Protein AF-R4YNL3-F1 (afdb_monomer_lite)

pLDDT: mean 79.98, std 15.08, range [37.25, 98.25]

Foldseek 3Di:
DPPDPVVVVVVVVVVVVVVVVVVVVVVVVVVVPDPPVVVVVVVVVVCVVVVVVPDPPPPDPPDDPQQPWDFPFWLAKDFDDLVQDPWLQRSQVDWDDRPQNQWIWHWAADPPDPWKIKIKTAGPDPDQVSQQVSCVVQAQHKFWKFKDQVNHTQKIWIWHQHNRSRMIIGMITGDDDDGNDRRGTMITITTTDGD

Radius of gyration: 36.62 Å; chains: 1; bounding box: 68×42×113 Å

Structure (mmCIF, N/CA/C/O backbone):
data_AF-R4YNL3-F1
#
_entry.id   AF-R4YNL3-F1
#
loop_
_atom_site.group_PDB
_atom_site.id
_atom_site.type_symbol
_atom_site.label_atom_id
_atom_site.label_alt_id
_atom_site.label_comp_id
_atom_site.label_asym_id
_atom_site.label_entity_id
_atom_site.label_seq_id
_atom_site.pdbx_PDB_ins_code
_atom_site.Cartn_x
_atom_site.Cartn_y
_atom_site.Cartn_z
_atom_site.occupancy
_atom_site.B_iso_or_equiv
_atom_site.auth_seq_id
_atom_site.auth_comp_id
_atom_site.auth_asym_id
_atom_site.auth_atom_id
_atom_site.pdbx_PDB_model_num
ATOM 1 N N . MET A 1 1 ? -53.364 26.255 90.459 1.00 37.25 1 MET A N 1
ATOM 2 C CA . MET A 1 1 ? -52.408 25.125 90.494 1.00 37.25 1 MET A CA 1
ATOM 3 C C . MET A 1 1 ? -52.414 24.454 89.132 1.00 37.25 1 MET A C 1
ATOM 5 O O . MET A 1 1 ? -53.366 23.760 88.801 1.00 37.25 1 MET A O 1
ATOM 9 N N . THR A 1 2 ? -51.412 24.728 88.305 1.00 48.47 2 THR A N 1
ATOM 10 C CA . THR A 1 2 ? -51.202 24.052 87.020 1.00 48.47 2 THR A CA 1
ATOM 11 C C . THR A 1 2 ? -50.708 22.637 87.304 1.00 48.47 2 THR A C 1
ATOM 13 O O . THR A 1 2 ? -49.604 22.455 87.811 1.00 48.47 2 THR A O 1
ATOM 16 N N . LYS A 1 3 ? -51.546 21.625 87.042 1.00 54.00 3 LYS A N 1
ATOM 17 C CA . LYS A 1 3 ? -51.116 20.221 87.073 1.00 54.00 3 LYS A CA 1
ATOM 18 C C . LYS A 1 3 ? -50.081 20.049 85.965 1.00 54.00 3 LYS A C 1
ATOM 20 O O . LYS A 1 3 ? -50.446 20.000 84.794 1.00 54.00 3 LYS A O 1
ATOM 25 N N . LYS A 1 4 ? -48.798 20.034 86.332 1.00 60.53 4 LYS A N 1
ATOM 26 C CA . LYS A 1 4 ? -47.735 19.607 85.424 1.00 60.53 4 LYS A CA 1
ATOM 27 C C . LYS A 1 4 ? -48.086 18.208 84.927 1.00 60.53 4 LYS A C 1
ATOM 29 O O . LYS A 1 4 ? -48.431 17.337 85.722 1.00 60.53 4 LYS A O 1
ATOM 34 N N . ASP A 1 5 ? -48.064 18.033 83.615 1.00 66.19 5 ASP A N 1
ATOM 35 C CA . ASP A 1 5 ? -48.315 16.752 82.967 1.00 66.19 5 ASP A CA 1
ATOM 36 C C . ASP A 1 5 ? -47.049 15.902 83.116 1.00 66.19 5 ASP A C 1
ATOM 38 O O . ASP A 1 5 ? -46.165 15.914 82.260 1.00 66.19 5 ASP A O 1
ATOM 42 N N . ILE A 1 6 ? -46.928 15.248 84.276 1.00 68.38 6 ILE A N 1
ATOM 43 C CA . ILE A 1 6 ? -45.751 14.475 84.715 1.00 68.38 6 ILE A CA 1
ATOM 44 C C . ILE A 1 6 ? -45.340 13.451 83.645 1.00 68.38 6 ILE A C 1
ATOM 46 O O . ILE A 1 6 ? -44.159 13.190 83.447 1.00 68.38 6 ILE A O 1
ATOM 50 N N . THR A 1 7 ? -46.305 12.937 82.883 1.00 71.12 7 THR A N 1
ATOM 51 C CA . THR A 1 7 ? -46.092 12.025 81.754 1.00 71.12 7 THR A CA 1
ATOM 52 C C . THR A 1 7 ? -45.206 12.630 80.665 1.00 71.12 7 THR A C 1
ATOM 54 O O . THR A 1 7 ? -44.337 11.949 80.127 1.00 71.12 7 THR A O 1
ATOM 57 N N . LYS A 1 8 ? -45.390 13.917 80.343 1.00 72.06 8 LYS A N 1
ATOM 58 C CA . LYS A 1 8 ? -44.573 14.618 79.341 1.00 72.06 8 LYS A CA 1
ATOM 59 C C . LYS A 1 8 ? -43.162 14.896 79.847 1.00 72.06 8 LYS A C 1
ATOM 61 O O . LYS A 1 8 ? -42.221 14.799 79.070 1.00 72.06 8 LYS A O 1
ATOM 66 N N . GLU A 1 9 ? -43.020 15.205 81.135 1.00 72.06 9 GLU A N 1
ATOM 67 C CA . GLU A 1 9 ? -41.714 15.384 81.786 1.00 72.06 9 GLU A CA 1
ATOM 68 C C . GLU A 1 9 ? -40.930 14.054 81.795 1.00 72.06 9 GLU A C 1
ATOM 70 O O . GLU A 1 9 ? -39.762 14.036 81.422 1.00 72.06 9 GLU A O 1
ATOM 75 N N . ILE A 1 10 ? -41.583 12.922 82.092 1.00 72.69 10 ILE A N 1
ATOM 76 C CA . ILE A 1 10 ? -40.962 11.583 82.045 1.00 72.69 10 ILE A CA 1
ATOM 77 C C . ILE A 1 10 ? -40.526 11.209 80.621 1.00 72.69 10 ILE A C 1
ATOM 79 O O . ILE A 1 10 ? -39.420 10.710 80.426 1.00 72.69 10 ILE A O 1
ATOM 83 N N . LEU A 1 11 ? -41.372 11.463 79.618 1.00 77.19 11 LEU A N 1
ATOM 84 C CA . LEU A 1 11 ? -41.033 11.194 78.216 1.00 77.19 11 LEU A CA 1
ATOM 85 C C . LEU A 1 11 ? -39.845 12.036 77.737 1.00 77.19 11 LEU A C 1
ATOM 87 O O . LEU A 1 11 ? -38.999 11.527 77.005 1.00 77.19 11 LEU A O 1
ATOM 91 N N . ALA A 1 12 ? -39.764 13.299 78.163 1.00 76.94 12 ALA A N 1
ATOM 92 C CA . ALA A 1 12 ? -38.646 14.176 77.832 1.00 76.94 12 ALA A CA 1
ATOM 93 C C . ALA A 1 12 ? -37.329 13.676 78.446 1.00 76.94 12 ALA A C 1
ATOM 95 O O . ALA A 1 12 ? -36.334 13.577 77.733 1.00 76.94 12 ALA A O 1
ATOM 96 N N . ILE A 1 13 ? -37.348 13.277 79.724 1.00 81.19 13 ILE A N 1
ATOM 97 C CA . ILE A 1 13 ? -36.177 12.716 80.418 1.00 81.19 13 ILE A CA 1
ATOM 98 C C . ILE A 1 13 ? -35.702 11.432 79.727 1.00 81.19 13 ILE A C 1
ATOM 100 O O . ILE A 1 13 ? -34.514 11.271 79.465 1.00 81.19 13 ILE A O 1
ATOM 104 N N . HIS A 1 14 ? -36.623 10.537 79.359 1.00 83.50 14 HIS A N 1
ATOM 105 C CA . HIS A 1 14 ? -36.261 9.285 78.695 1.00 83.50 14 HIS A CA 1
ATOM 106 C C . HIS A 1 14 ? -35.669 9.502 77.293 1.00 83.50 14 HIS A C 1
ATOM 108 O O . HIS A 1 14 ? -34.728 8.810 76.895 1.00 83.50 14 HIS A O 1
ATOM 114 N N . ALA A 1 15 ? -36.199 10.470 76.541 1.00 78.75 15 ALA A N 1
ATOM 115 C CA . ALA A 1 15 ? -35.660 10.836 75.236 1.00 78.75 15 ALA A CA 1
ATOM 116 C C . ALA A 1 15 ? -34.242 11.418 75.353 1.00 78.75 15 ALA A C 1
ATOM 118 O O . ALA A 1 15 ? -33.368 11.062 74.563 1.00 78.75 15 ALA A O 1
ATOM 119 N N . GLU A 1 16 ? -34.000 12.259 76.359 1.00 83.31 16 GLU A N 1
ATOM 120 C CA . GLU A 1 16 ? -32.687 12.846 76.630 1.00 83.31 16 GLU A CA 1
ATOM 121 C C . GLU A 1 16 ? -31.667 11.781 77.056 1.00 83.31 16 GLU A C 1
ATOM 123 O O . GLU A 1 16 ? -30.587 11.706 76.474 1.00 83.31 16 GLU A O 1
ATOM 128 N N . GLU A 1 17 ? -32.035 10.871 77.962 1.00 85.31 17 GLU A N 1
ATOM 129 C CA . GLU A 1 17 ? -31.189 9.734 78.354 1.00 85.31 17 GLU A CA 1
ATOM 130 C C . GLU A 1 17 ? -30.848 8.822 77.170 1.00 85.31 17 GLU A C 1
ATOM 132 O O . GLU A 1 17 ? -29.719 8.340 77.048 1.00 85.31 17 GLU A O 1
ATOM 137 N N . THR A 1 18 ? -31.815 8.586 76.281 1.00 82.50 18 THR A N 1
ATOM 138 C CA . THR A 1 18 ? -31.612 7.766 75.081 1.00 82.50 18 THR A CA 1
ATOM 139 C C . THR A 1 18 ? -30.650 8.451 74.116 1.00 82.50 18 THR A C 1
ATOM 141 O O . THR A 1 18 ? -29.726 7.816 73.611 1.00 82.50 18 THR A O 1
ATOM 144 N N . LEU A 1 19 ? -30.811 9.759 73.903 1.00 82.00 19 LEU A N 1
ATOM 145 C CA . LEU A 1 19 ? -29.915 10.542 73.058 1.00 82.00 19 LEU A CA 1
ATOM 146 C C . LEU A 1 19 ? -28.494 10.594 73.636 1.00 82.00 19 LEU A C 1
ATOM 148 O O . LEU A 1 19 ? -27.526 10.445 72.891 1.00 82.00 19 LEU A O 1
ATOM 152 N N . SER A 1 20 ? -28.354 10.746 74.955 1.00 83.75 20 SER A N 1
ATOM 153 C CA . SER A 1 20 ? -27.056 10.708 75.634 1.00 83.75 20 SER A CA 1
ATOM 154 C C . SER A 1 20 ? -26.365 9.353 75.497 1.00 83.75 20 SER A C 1
ATOM 156 O O . SER A 1 20 ? -25.156 9.327 75.276 1.00 83.75 20 SER A O 1
ATOM 158 N N . LYS A 1 21 ? -27.106 8.239 75.571 1.00 86.81 21 LYS A N 1
ATOM 159 C CA . LYS A 1 21 ? -26.552 6.897 75.327 1.00 86.81 21 LYS A CA 1
ATOM 160 C C . LYS A 1 21 ? -26.060 6.739 73.893 1.00 86.81 21 LYS A C 1
ATOM 162 O O . LYS A 1 21 ? -24.917 6.357 73.695 1.00 86.81 21 LYS A O 1
ATOM 167 N N . ILE A 1 22 ? -26.869 7.138 72.910 1.00 83.12 22 ILE A N 1
ATOM 168 C CA . ILE A 1 22 ? -26.478 7.086 71.493 1.00 83.12 22 ILE A CA 1
ATOM 169 C C . ILE A 1 22 ? -25.210 7.918 71.248 1.00 83.12 22 ILE A C 1
ATOM 171 O O . ILE A 1 22 ? -24.288 7.465 70.578 1.00 83.12 22 ILE A O 1
ATOM 175 N N . MET A 1 23 ? -25.133 9.12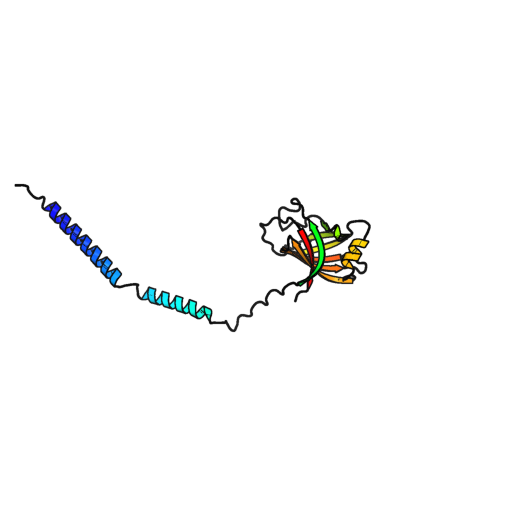4 71.815 1.00 76.94 23 MET A N 1
ATOM 176 C CA . MET A 1 23 ? -23.954 9.989 71.698 1.00 76.94 23 MET A CA 1
ATOM 177 C C . MET A 1 23 ? -22.710 9.383 72.362 1.00 76.94 23 MET A C 1
ATOM 179 O O . MET A 1 23 ? -21.609 9.534 71.836 1.00 76.94 23 MET A O 1
ATOM 183 N N . ALA A 1 24 ? -22.870 8.710 73.504 1.00 81.88 24 ALA A N 1
ATOM 184 C CA . ALA A 1 24 ? -21.779 8.020 74.186 1.00 81.88 24 ALA A CA 1
ATOM 185 C C . ALA A 1 24 ? -21.272 6.815 73.380 1.00 81.88 24 ALA A C 1
ATOM 187 O O . ALA A 1 24 ? -20.060 6.665 73.236 1.00 81.88 24 ALA A O 1
ATOM 188 N N . ASP A 1 25 ? -22.174 6.027 72.793 1.00 77.75 25 ASP A N 1
ATOM 189 C CA . ASP A 1 25 ? -21.825 4.873 71.958 1.00 77.75 25 ASP A CA 1
ATOM 190 C C . ASP A 1 25 ? -21.087 5.319 70.687 1.00 77.75 25 ASP A C 1
ATOM 192 O O . ASP A 1 25 ? -20.015 4.807 70.376 1.00 77.75 25 ASP A O 1
ATOM 196 N N . VAL A 1 26 ? -21.591 6.352 70.001 1.00 77.44 26 VAL A N 1
ATOM 197 C CA . VAL A 1 26 ? -20.929 6.932 68.817 1.00 77.44 26 VAL A CA 1
ATOM 198 C C . VAL A 1 26 ? -19.542 7.470 69.163 1.00 77.44 26 VAL A C 1
ATOM 200 O O . VAL A 1 26 ? -18.598 7.290 68.396 1.00 77.44 26 VAL A O 1
ATOM 203 N N . ARG A 1 27 ? -19.395 8.122 70.320 1.00 72.69 27 ARG A N 1
ATOM 204 C CA . ARG A 1 27 ? -18.101 8.639 70.771 1.00 72.69 27 ARG A CA 1
ATOM 205 C C . ARG A 1 27 ? -17.135 7.510 71.117 1.00 72.69 27 ARG A C 1
ATOM 207 O O . ARG A 1 27 ? -15.975 7.605 70.748 1.00 72.69 27 ARG A O 1
ATOM 214 N N . SER A 1 28 ? -17.617 6.435 71.738 1.00 74.75 28 SER A N 1
ATOM 215 C CA . SER A 1 28 ? -16.817 5.242 72.028 1.00 74.75 28 SER A CA 1
ATOM 216 C C . SER A 1 28 ? -16.340 4.540 70.753 1.00 74.75 28 SER A C 1
ATOM 218 O O . SER A 1 28 ? -15.186 4.135 70.682 1.00 74.75 28 SER A O 1
ATOM 220 N N . GLU A 1 29 ? -17.195 4.407 69.740 1.00 69.12 29 GLU A N 1
ATOM 221 C CA . GLU A 1 29 ? -16.826 3.830 68.438 1.00 69.12 29 GLU A CA 1
ATOM 222 C C . GLU A 1 29 ? -15.827 4.719 67.682 1.00 69.12 29 GLU A C 1
ATOM 224 O O . GLU A 1 29 ? -14.908 4.223 67.037 1.00 69.12 29 GLU A O 1
ATOM 229 N N . MET A 1 30 ? -15.960 6.043 67.800 1.00 68.44 30 MET A N 1
ATOM 230 C CA . MET A 1 30 ? -15.032 6.996 67.186 1.00 68.44 30 MET A CA 1
ATOM 231 C C . MET A 1 30 ? -13.674 7.049 67.911 1.00 68.44 30 MET A C 1
ATOM 233 O O . MET A 1 30 ? -12.638 7.135 67.250 1.00 68.44 30 MET A O 1
ATOM 237 N N . ASP A 1 31 ? -13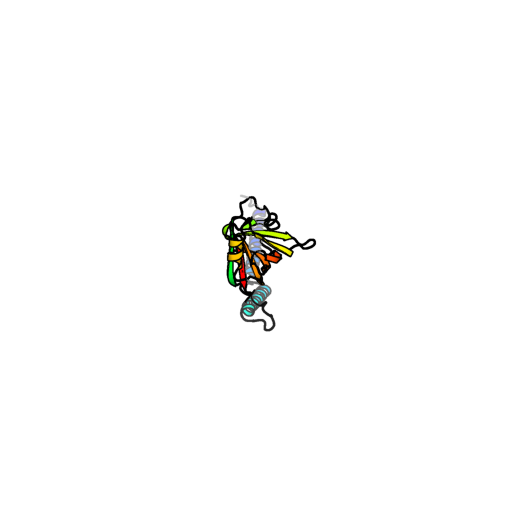.665 6.966 69.246 1.00 68.31 31 ASP A N 1
ATOM 238 C CA . ASP A 1 31 ? -12.451 6.949 70.078 1.00 68.31 31 ASP A CA 1
ATOM 239 C C . ASP A 1 31 ? -11.676 5.623 69.935 1.00 68.31 31 ASP A C 1
ATOM 241 O O . ASP A 1 31 ? -10.450 5.615 70.050 1.00 68.31 31 ASP A O 1
ATOM 245 N N . ASN A 1 32 ? -12.360 4.522 69.598 1.00 63.50 32 ASN A N 1
ATOM 246 C CA . ASN A 1 32 ? -11.737 3.236 69.256 1.00 63.50 32 ASN A CA 1
ATOM 247 C C . ASN A 1 32 ? -11.027 3.235 67.886 1.00 63.50 32 ASN A C 1
ATOM 249 O O . ASN A 1 32 ? -10.390 2.243 67.528 1.00 63.50 32 ASN A O 1
ATOM 253 N N . GLY A 1 33 ? -11.062 4.356 67.156 1.00 63.59 33 GLY A N 1
ATOM 254 C CA . GLY A 1 33 ? -10.270 4.577 65.952 1.00 63.59 33 GLY A CA 1
ATOM 255 C C . GLY A 1 33 ? -10.590 3.625 64.796 1.00 63.59 33 GLY A C 1
ATOM 256 O O . GLY A 1 33 ? -11.510 2.812 64.830 1.00 63.59 33 GLY A O 1
ATOM 257 N N . MET A 1 34 ? -9.827 3.759 63.709 1.00 64.94 34 MET A N 1
ATOM 258 C CA . MET A 1 34 ? -9.960 2.889 62.540 1.00 64.94 34 MET A CA 1
ATOM 259 C C . MET A 1 34 ? -9.669 1.432 62.947 1.00 64.94 34 MET A C 1
ATOM 261 O O . MET A 1 34 ? -8.599 1.187 63.509 1.00 64.94 34 MET A O 1
ATOM 265 N N . PRO A 1 35 ? -10.565 0.470 62.651 1.00 72.62 35 PRO A N 1
ATOM 266 C CA . PRO A 1 35 ? -10.377 -0.932 63.010 1.00 72.62 35 PRO A CA 1
ATOM 267 C C . PRO A 1 35 ? -8.995 -1.447 62.593 1.00 72.62 35 PRO A C 1
ATOM 269 O O . PRO A 1 35 ? -8.591 -1.255 61.445 1.00 72.62 35 PRO A O 1
ATOM 272 N N . GLU A 1 36 ? -8.288 -2.139 63.491 1.00 65.06 36 GLU A N 1
ATOM 273 C CA . GLU A 1 36 ? -6.928 -2.655 63.241 1.00 65.06 36 GLU A CA 1
ATOM 274 C C . GLU A 1 36 ? -6.841 -3.553 61.989 1.00 65.06 36 GLU A C 1
ATOM 276 O O . GLU A 1 36 ? -5.815 -3.616 61.308 1.00 65.06 36 GLU A O 1
ATOM 281 N N . GLY A 1 37 ? -7.944 -4.215 61.625 1.00 68.44 37 GLY A N 1
ATOM 282 C CA . GLY A 1 37 ? -8.054 -4.970 60.373 1.00 68.44 37 GLY A CA 1
ATOM 283 C C . GLY A 1 37 ? -7.947 -4.088 59.123 1.00 68.44 37 GLY A C 1
ATOM 284 O O . GLY A 1 37 ? -7.261 -4.444 58.172 1.00 68.44 37 GLY A O 1
ATOM 285 N N . LEU A 1 38 ? -8.554 -2.898 59.140 1.00 69.25 38 LEU A N 1
ATOM 286 C CA . LEU A 1 38 ? -8.494 -1.959 58.018 1.00 69.25 38 LEU A CA 1
ATOM 287 C C . LEU A 1 38 ? -7.153 -1.222 57.960 1.00 69.25 38 LEU A C 1
ATOM 289 O O . LEU A 1 38 ? -6.659 -0.950 56.867 1.00 69.25 38 LEU A O 1
ATOM 293 N N . SER A 1 39 ? -6.543 -0.902 59.107 1.00 70.75 39 SER A N 1
ATOM 294 C CA . SER A 1 39 ? -5.212 -0.281 59.123 1.00 70.75 39 SER A CA 1
ATOM 295 C C . SER A 1 39 ? -4.140 -1.254 58.624 1.00 70.75 39 SER A C 1
ATOM 297 O O . SER A 1 39 ? -3.295 -0.875 57.814 1.00 70.75 39 SER A O 1
ATOM 299 N N . SER A 1 40 ? -4.226 -2.529 59.014 1.00 76.12 40 SER A N 1
ATOM 300 C CA . SER A 1 40 ? -3.323 -3.576 58.529 1.00 76.12 40 SER A CA 1
ATOM 301 C C . SER A 1 40 ? -3.521 -3.910 57.046 1.00 76.12 40 SER A C 1
ATOM 303 O O . SER A 1 40 ? -2.527 -4.074 56.333 1.00 76.12 40 SER A O 1
ATOM 305 N N . GLU A 1 41 ? -4.757 -3.946 56.536 1.00 75.38 41 GLU A N 1
ATOM 306 C CA . GLU A 1 41 ? -5.018 -4.087 55.095 1.00 75.38 41 GLU A CA 1
ATOM 307 C C . GLU A 1 41 ? -4.474 -2.902 54.293 1.00 75.38 41 GLU A C 1
ATOM 309 O O . GLU A 1 41 ? -3.828 -3.102 53.260 1.00 75.38 41 GLU A O 1
ATOM 314 N N . LEU A 1 42 ? -4.675 -1.673 54.778 1.00 77.56 42 LEU A N 1
ATOM 315 C CA . LEU A 1 42 ? -4.158 -0.467 54.136 1.00 77.56 42 LEU A CA 1
ATOM 316 C C . LEU A 1 42 ? -2.624 -0.476 54.088 1.00 77.56 42 LEU A C 1
ATOM 318 O O . LEU A 1 42 ? -2.040 -0.212 53.036 1.00 77.56 42 LEU A O 1
ATOM 322 N N . ASP A 1 43 ? -1.965 -0.846 55.187 1.00 77.69 43 ASP A N 1
ATOM 323 C CA . ASP A 1 43 ? -0.508 -0.986 55.24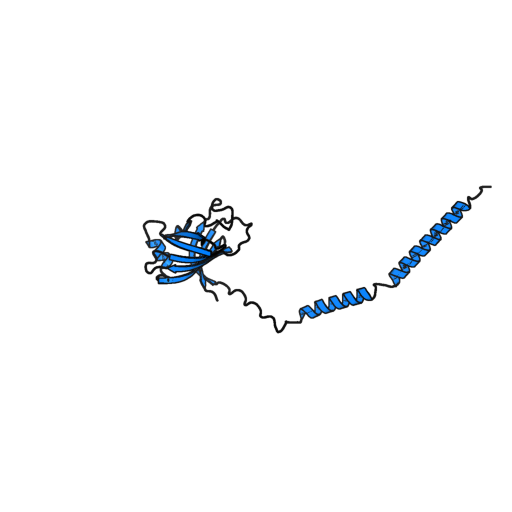5 1.00 77.69 43 ASP A CA 1
ATOM 324 C C . ASP A 1 43 ? 0.005 -2.103 54.331 1.00 77.69 43 ASP A C 1
ATOM 326 O O . ASP A 1 43 ? 1.055 -1.962 53.696 1.00 77.69 43 ASP A O 1
ATOM 330 N N . MET A 1 44 ? -0.729 -3.211 54.212 1.00 79.00 44 MET A N 1
ATOM 331 C CA . MET A 1 44 ? -0.388 -4.299 53.298 1.00 79.00 44 MET A CA 1
ATOM 332 C C . MET A 1 44 ? -0.504 -3.858 51.832 1.00 79.00 44 MET A C 1
ATOM 334 O O . MET A 1 44 ? 0.378 -4.164 51.022 1.00 79.00 44 MET A O 1
ATOM 338 N N . LEU A 1 45 ? -1.550 -3.105 51.485 1.00 78.44 45 LEU A N 1
ATOM 339 C CA . LEU A 1 45 ? -1.740 -2.530 50.152 1.00 78.44 45 LEU A CA 1
ATOM 340 C C . LEU A 1 45 ? -0.670 -1.479 49.834 1.00 78.44 45 LEU A C 1
ATOM 342 O O . LEU A 1 45 ? -0.098 -1.507 48.745 1.00 78.44 45 LEU A O 1
ATOM 346 N N . LEU A 1 46 ? -0.322 -0.617 50.792 1.00 78.75 46 LEU A N 1
ATOM 347 C CA . LEU A 1 46 ? 0.760 0.362 50.661 1.00 78.75 46 LEU A CA 1
ATOM 348 C C . LEU A 1 46 ? 2.125 -0.312 50.487 1.00 78.75 46 LEU A C 1
ATOM 350 O O . LEU A 1 46 ? 2.914 0.119 49.644 1.00 78.75 46 LEU A O 1
ATOM 354 N N . LYS A 1 47 ? 2.407 -1.392 51.227 1.00 77.75 47 LYS A N 1
ATOM 355 C CA . LYS A 1 47 ? 3.627 -2.196 51.051 1.00 77.75 47 LYS A CA 1
ATOM 356 C C . LYS A 1 47 ? 3.670 -2.878 49.686 1.00 77.75 47 LYS A C 1
ATOM 358 O O . LYS A 1 47 ? 4.724 -2.870 49.058 1.00 77.75 47 LYS A O 1
ATOM 363 N N . ARG A 1 48 ? 2.548 -3.414 49.188 1.00 71.31 48 ARG A N 1
ATOM 364 C CA . ARG A 1 48 ? 2.465 -3.977 47.827 1.00 71.31 48 ARG A CA 1
ATOM 365 C C . ARG A 1 48 ? 2.674 -2.918 46.750 1.00 71.31 48 ARG A C 1
ATOM 367 O O . ARG A 1 48 ? 3.435 -3.163 45.825 1.00 71.31 48 ARG A O 1
ATOM 374 N N . ALA A 1 49 ? 2.053 -1.749 46.880 1.00 70.38 49 ALA A N 1
ATOM 375 C CA . ALA A 1 49 ? 2.199 -0.661 45.917 1.00 70.38 49 ALA A CA 1
ATOM 376 C C . ALA A 1 49 ? 3.637 -0.117 45.873 1.00 70.38 49 ALA A C 1
ATOM 378 O O . ALA A 1 49 ? 4.171 0.122 44.794 1.00 70.38 49 ALA A O 1
ATOM 379 N N . LYS A 1 50 ? 4.294 0.018 47.035 1.00 67.62 50 LYS A N 1
ATOM 380 C CA . LYS A 1 50 ? 5.701 0.442 47.122 1.00 67.62 50 LYS A CA 1
ATOM 381 C C . LYS A 1 50 ? 6.671 -0.648 46.651 1.00 67.62 50 LYS A C 1
ATOM 383 O O . LYS A 1 50 ? 7.622 -0.337 45.947 1.00 67.62 50 LYS A O 1
ATOM 388 N N . GLY A 1 51 ? 6.405 -1.920 46.960 1.00 57.38 51 GLY A N 1
ATOM 389 C CA . GLY A 1 51 ? 7.203 -3.059 46.485 1.00 57.38 51 GLY A CA 1
ATOM 390 C C . GLY A 1 51 ? 7.058 -3.341 44.983 1.00 57.38 51 GLY A C 1
ATOM 391 O O . GLY A 1 51 ? 7.997 -3.825 44.358 1.00 57.38 51 GLY A O 1
ATOM 392 N N . ALA A 1 52 ? 5.921 -2.981 44.379 1.00 53.50 52 ALA A N 1
ATOM 393 C CA . ALA A 1 52 ? 5.697 -3.080 42.936 1.00 53.50 52 ALA A CA 1
ATOM 394 C C . ALA A 1 52 ? 6.505 -2.054 42.117 1.00 53.50 52 ALA A C 1
ATOM 396 O O . ALA A 1 52 ? 6.629 -2.217 40.907 1.00 53.50 52 ALA A O 1
ATOM 397 N N . SER A 1 53 ? 7.078 -1.025 42.756 1.00 50.78 53 SER A N 1
ATOM 398 C CA . SER A 1 53 ? 7.925 -0.031 42.084 1.00 50.78 53 SER A CA 1
ATOM 399 C C . SER A 1 53 ? 9.394 -0.460 41.944 1.00 50.78 53 SER A C 1
ATOM 401 O O . SER A 1 53 ? 10.127 0.195 41.207 1.00 50.78 53 SER A O 1
ATOM 403 N N . GLU A 1 54 ? 9.842 -1.525 42.621 1.00 53.69 54 GLU A N 1
ATOM 404 C CA . GLU A 1 54 ? 11.267 -1.921 42.656 1.00 53.69 54 GLU A CA 1
ATOM 405 C C . GLU A 1 54 ? 11.541 -3.384 42.275 1.00 53.69 54 GLU A C 1
ATOM 407 O O . GLU A 1 54 ? 12.693 -3.813 42.250 1.00 53.69 54 GLU A O 1
ATOM 412 N N . GLN A 1 55 ? 10.521 -4.164 41.916 1.00 50.75 55 GLN A N 1
ATOM 413 C CA . GLN A 1 55 ? 10.736 -5.505 41.375 1.00 50.75 55 GLN A CA 1
ATOM 414 C C . GLN A 1 55 ? 10.684 -5.469 39.852 1.00 50.75 55 GLN A C 1
ATOM 416 O O . GLN A 1 55 ? 9.621 -5.601 39.253 1.00 50.75 55 GLN A O 1
ATOM 421 N N . THR A 1 56 ? 11.846 -5.340 39.214 1.00 53.22 56 THR A N 1
ATOM 422 C CA . THR A 1 56 ? 12.029 -5.844 37.851 1.00 53.22 56 THR A CA 1
ATOM 423 C C . THR A 1 56 ? 11.826 -7.360 37.885 1.00 53.22 56 THR A C 1
ATOM 425 O O . THR A 1 56 ? 12.612 -8.070 38.517 1.00 53.22 56 THR A O 1
ATOM 428 N N . PRO A 1 57 ? 10.782 -7.912 37.244 1.00 51.12 57 PRO A N 1
ATOM 429 C CA . PRO A 1 57 ? 10.593 -9.353 37.231 1.00 51.12 57 PRO A CA 1
ATOM 430 C C . PRO A 1 57 ? 11.675 -9.950 36.329 1.00 51.12 57 PRO A C 1
ATOM 432 O O . PRO A 1 57 ? 11.693 -9.700 35.125 1.00 51.12 57 PRO A O 1
ATOM 435 N N . SER A 1 58 ? 12.579 -10.745 36.900 1.00 57.03 58 SER A N 1
ATOM 436 C CA . SER A 1 58 ? 13.742 -11.326 36.208 1.00 57.03 58 SER A CA 1
ATOM 437 C C . SER A 1 58 ? 13.399 -12.320 35.087 1.00 57.03 58 SER A C 1
ATOM 439 O O . SER A 1 58 ? 14.305 -12.805 34.418 1.00 57.03 58 SER A O 1
ATOM 441 N N . ASN A 1 59 ? 12.111 -12.599 34.854 1.00 59.06 59 ASN A N 1
ATOM 442 C CA . ASN A 1 59 ? 11.624 -13.605 33.905 1.00 59.06 59 ASN A CA 1
ATOM 443 C C . ASN A 1 59 ? 10.586 -13.083 32.896 1.00 59.06 59 ASN A C 1
ATOM 445 O O . ASN A 1 59 ? 9.970 -13.884 32.193 1.00 59.06 59 ASN A O 1
ATOM 449 N N . ILE A 1 60 ? 10.365 -11.769 32.792 1.00 48.09 60 ILE A N 1
ATOM 450 C CA . ILE A 1 60 ? 9.533 -11.235 31.707 1.00 48.09 60 ILE A CA 1
ATOM 451 C C . ILE A 1 60 ? 10.432 -11.017 30.496 1.00 48.09 60 ILE A C 1
ATOM 453 O O . ILE A 1 60 ? 11.225 -10.078 30.447 1.00 48.09 60 ILE A O 1
ATOM 457 N N . VAL A 1 61 ? 10.293 -11.891 29.500 1.00 55.09 61 VAL A N 1
ATOM 458 C CA . VAL A 1 61 ? 10.757 -11.603 28.145 1.00 55.09 61 VAL A CA 1
ATOM 459 C C . VAL A 1 61 ? 9.944 -10.406 27.669 1.00 55.09 61 VAL A C 1
ATOM 461 O O . VAL A 1 61 ? 8.771 -10.541 27.322 1.00 55.09 61 VAL A O 1
ATOM 464 N N . ALA A 1 62 ? 10.537 -9.215 27.718 1.00 57.97 62 ALA A N 1
ATOM 465 C CA . ALA A 1 62 ? 9.946 -8.049 27.089 1.00 57.97 62 ALA A CA 1
ATOM 466 C C . ALA A 1 62 ? 9.705 -8.399 25.617 1.00 57.97 62 ALA A C 1
ATOM 468 O O . ALA A 1 62 ? 10.636 -8.820 24.921 1.00 57.97 62 ALA A O 1
ATOM 469 N N . PHE A 1 63 ? 8.463 -8.251 25.145 1.00 58.16 63 PHE A N 1
ATOM 470 C CA . PHE A 1 63 ? 8.215 -8.228 23.710 1.00 58.16 63 PHE A CA 1
ATOM 471 C C . PHE A 1 63 ? 9.185 -7.209 23.128 1.00 58.16 63 PHE A C 1
ATOM 473 O O . PHE A 1 63 ? 9.228 -6.067 23.598 1.00 58.16 63 PHE A O 1
ATOM 480 N N . LYS A 1 64 ? 10.015 -7.642 22.168 1.00 56.84 64 LYS A N 1
ATOM 481 C CA . LYS A 1 64 ? 10.895 -6.714 21.462 1.00 56.84 64 LYS A CA 1
ATOM 482 C C . LYS A 1 64 ? 10.019 -5.532 21.033 1.00 56.84 64 LYS A C 1
ATOM 484 O O . LYS A 1 64 ? 8.942 -5.786 20.482 1.00 56.84 64 LYS A O 1
ATOM 489 N N . PRO A 1 65 ? 10.420 -4.281 21.324 1.00 55.22 65 PRO A N 1
ATOM 490 C CA . PRO A 1 65 ? 9.707 -3.122 20.814 1.00 55.22 65 PRO A CA 1
ATOM 491 C C . PRO A 1 65 ? 9.464 -3.359 19.327 1.00 55.22 65 PRO A C 1
ATOM 493 O O . PRO A 1 65 ? 10.391 -3.796 18.640 1.00 55.22 65 PRO A O 1
ATOM 496 N N . ARG A 1 66 ? 8.225 -3.161 18.858 1.00 53.94 66 ARG A N 1
ATOM 497 C CA . ARG A 1 66 ? 7.887 -3.305 17.437 1.00 53.94 66 ARG A CA 1
ATOM 498 C C . ARG A 1 66 ? 8.943 -2.506 16.671 1.00 53.94 66 ARG A C 1
ATOM 500 O O . ARG A 1 66 ? 9.092 -1.312 16.934 1.00 53.94 66 ARG A O 1
ATOM 507 N N . SER A 1 67 ? 9.747 -3.200 15.863 1.00 59.88 67 SER A N 1
ATOM 508 C CA . SER A 1 67 ? 10.862 -2.623 15.110 1.00 59.88 67 SER A CA 1
ATOM 509 C C . SER A 1 67 ? 10.375 -1.338 14.458 1.00 59.88 67 SER A C 1
ATOM 511 O O . SER A 1 67 ? 9.383 -1.383 13.730 1.00 59.88 67 SER A O 1
ATOM 513 N N . GLN A 1 68 ? 10.994 -0.200 14.776 1.00 63.72 68 GLN A N 1
ATOM 514 C CA . GLN A 1 68 ? 10.574 1.075 14.204 1.00 63.72 68 GLN A CA 1
ATOM 515 C C . GLN A 1 68 ? 10.726 0.981 12.687 1.00 63.72 68 GLN A C 1
ATOM 517 O O . GLN A 1 68 ? 11.841 0.884 12.177 1.00 63.72 68 GLN A O 1
ATOM 522 N N . THR A 1 69 ? 9.601 0.957 11.975 1.00 72.62 69 THR A N 1
ATOM 523 C CA . THR A 1 69 ? 9.586 0.937 10.518 1.00 72.62 69 THR A CA 1
ATOM 524 C C . THR A 1 69 ? 10.154 2.263 10.037 1.00 72.62 69 THR A C 1
ATOM 526 O O . THR A 1 69 ? 9.599 3.327 10.317 1.00 72.62 69 THR A O 1
ATOM 529 N N . LYS A 1 70 ? 11.295 2.214 9.351 1.00 84.25 70 LYS A N 1
ATOM 530 C CA . LYS A 1 70 ? 11.920 3.410 8.792 1.00 84.25 70 LYS A CA 1
ATOM 531 C C . LYS A 1 70 ? 11.489 3.548 7.340 1.00 84.25 70 LYS A C 1
ATOM 533 O O . LYS A 1 70 ? 11.794 2.671 6.534 1.00 84.25 70 LYS A O 1
ATOM 538 N N . ILE A 1 71 ? 10.818 4.653 7.022 1.00 85.62 71 ILE A N 1
ATOM 539 C CA . ILE A 1 71 ? 10.537 5.041 5.637 1.00 85.62 71 ILE A CA 1
ATOM 540 C C . ILE A 1 71 ? 11.867 5.415 4.983 1.00 85.62 71 ILE A C 1
ATOM 542 O O . ILE A 1 71 ? 12.601 6.264 5.500 1.00 85.62 71 ILE A O 1
ATOM 546 N N . VAL A 1 72 ? 12.198 4.743 3.885 1.00 90.06 72 VAL A N 1
ATOM 547 C CA . VAL A 1 72 ? 13.433 4.980 3.123 1.00 90.06 72 VAL A CA 1
ATOM 548 C C . VAL A 1 72 ? 13.177 5.660 1.789 1.00 90.06 72 VAL A C 1
ATOM 550 O O . VAL A 1 72 ? 14.076 6.323 1.281 1.00 90.06 72 VAL A O 1
ATOM 553 N N . ASP A 1 73 ? 11.966 5.527 1.256 1.00 91.19 73 ASP A N 1
ATOM 554 C CA . ASP A 1 73 ? 11.552 6.114 -0.013 1.00 91.19 73 ASP A CA 1
ATOM 555 C C . ASP A 1 73 ? 10.021 6.187 -0.090 1.00 91.19 73 ASP A C 1
ATOM 557 O O . ASP A 1 73 ? 9.332 5.533 0.695 1.00 91.19 73 ASP A O 1
ATOM 561 N N . SER A 1 74 ? 9.484 6.958 -1.033 1.00 92.19 74 SER A N 1
ATOM 562 C CA . SER A 1 74 ? 8.043 7.086 -1.261 1.00 92.19 74 SER A CA 1
ATOM 563 C C . SER A 1 74 ? 7.724 6.945 -2.742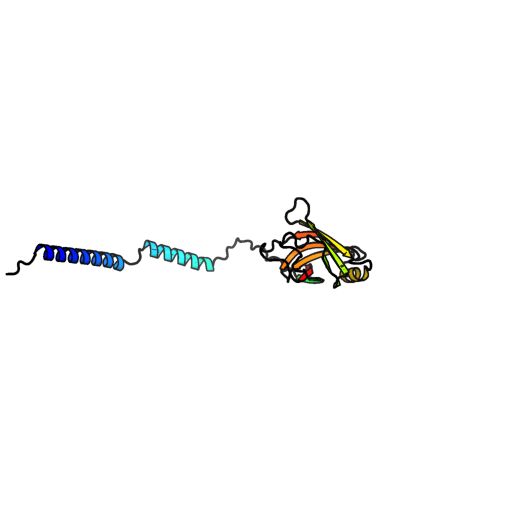 1.00 92.19 74 SER A C 1
ATOM 565 O O . SER A 1 74 ? 8.258 7.676 -3.576 1.00 92.19 74 SER A O 1
ATOM 567 N N . PHE A 1 75 ? 6.818 6.026 -3.074 1.00 92.31 75 PHE A N 1
ATOM 568 C CA . PHE A 1 75 ? 6.335 5.871 -4.446 1.00 92.31 75 PHE A CA 1
ATOM 569 C C . PHE A 1 75 ? 5.394 7.005 -4.841 1.00 92.31 75 PHE A C 1
ATOM 571 O O . PHE A 1 75 ? 5.304 7.348 -6.016 1.00 92.31 75 PHE A O 1
ATOM 578 N N . GLY A 1 76 ? 4.706 7.613 -3.876 1.00 90.94 76 GLY A N 1
ATOM 579 C CA . GLY A 1 76 ? 3.872 8.780 -4.112 1.00 90.94 76 GLY A CA 1
ATOM 580 C C . GLY A 1 76 ? 2.661 8.843 -3.198 1.00 90.94 76 GLY A C 1
ATOM 581 O O . GLY A 1 76 ? 2.453 8.001 -2.323 1.00 90.94 76 GLY A O 1
ATOM 582 N N . SER A 1 77 ? 1.840 9.866 -3.433 1.00 91.56 77 SER A N 1
ATOM 583 C CA . SER A 1 77 ? 0.580 10.064 -2.724 1.00 91.56 77 SER A CA 1
ATOM 584 C C . SER A 1 77 ? -0.557 10.464 -3.656 1.00 91.56 77 SER A C 1
ATOM 586 O O . SER A 1 77 ? -0.335 10.977 -4.757 1.00 91.56 77 SER A O 1
ATOM 588 N N . THR A 1 78 ? -1.783 10.218 -3.207 1.00 89.75 78 THR A N 1
ATOM 589 C CA . THR A 1 78 ? -3.019 10.630 -3.874 1.00 89.75 78 THR A CA 1
ATOM 590 C C . THR A 1 78 ? -4.068 11.036 -2.842 1.00 89.75 78 THR A C 1
ATOM 592 O O . THR A 1 78 ? -3.991 10.650 -1.675 1.00 89.75 78 THR A O 1
ATOM 595 N N . GLU A 1 79 ? -5.039 11.852 -3.243 1.00 86.19 79 GLU A N 1
ATOM 596 C CA . GLU A 1 79 ? -6.096 12.320 -2.347 1.00 86.19 79 GLU A CA 1
ATOM 597 C C . GLU A 1 79 ? -7.342 11.435 -2.473 1.00 86.19 79 GLU A C 1
ATOM 599 O O . GLU A 1 79 ? -7.937 11.301 -3.543 1.00 86.19 79 GLU A O 1
ATOM 604 N N . LEU A 1 80 ? -7.761 10.848 -1.354 1.00 76.94 80 LEU A N 1
ATOM 605 C CA . LEU A 1 80 ? -9.026 10.144 -1.223 1.00 76.94 80 LEU A CA 1
ATOM 606 C C . LEU A 1 80 ? -10.152 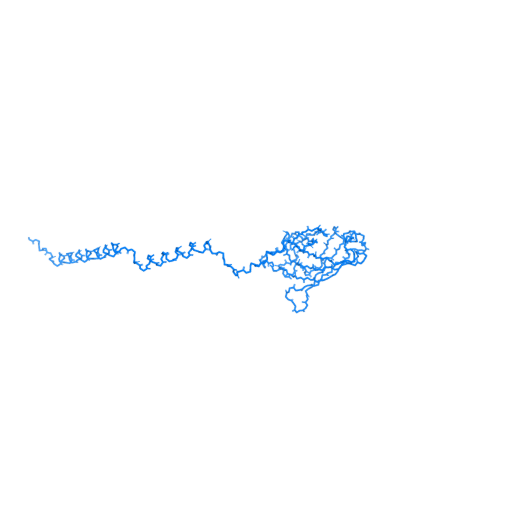11.148 -0.994 1.00 76.94 80 LEU A C 1
ATOM 608 O O . LEU A 1 80 ? -10.280 11.753 0.078 1.00 76.94 80 LEU A O 1
ATOM 612 N N . LEU A 1 81 ? -11.000 11.286 -2.013 1.00 68.81 81 LEU A N 1
ATOM 613 C CA . LEU A 1 81 ? -12.244 12.038 -1.921 1.00 68.81 81 LEU A CA 1
ATOM 614 C C . LEU A 1 81 ? -13.192 11.370 -0.917 1.00 68.81 81 LEU A C 1
ATOM 616 O O . LEU A 1 81 ? -13.225 10.149 -0.782 1.00 68.81 81 LEU A O 1
ATOM 620 N N . ALA A 1 82 ? -14.038 12.169 -0.263 1.00 55.94 82 ALA A N 1
ATOM 621 C CA . ALA A 1 82 ? -14.958 11.720 0.791 1.00 55.94 82 ALA A CA 1
ATOM 622 C C . ALA A 1 82 ? -15.969 10.619 0.376 1.00 55.94 82 ALA A C 1
ATOM 624 O O . ALA A 1 82 ? -16.693 10.111 1.228 1.00 55.94 82 ALA A O 1
ATOM 625 N N . ALA A 1 83 ? -16.031 10.255 -0.909 1.00 49.78 83 ALA A N 1
ATOM 626 C CA . ALA A 1 83 ? -16.867 9.184 -1.448 1.00 49.78 83 ALA A CA 1
ATOM 627 C C . ALA A 1 83 ? -16.166 7.807 -1.521 1.00 49.78 83 ALA A C 1
ATOM 629 O O . ALA A 1 83 ? -16.827 6.824 -1.842 1.00 49.78 83 ALA A O 1
ATOM 630 N N . ALA A 1 84 ? -14.866 7.710 -1.210 1.00 51.59 84 ALA A N 1
ATOM 631 C CA . ALA A 1 84 ? -14.046 6.506 -1.405 1.00 51.59 84 ALA A CA 1
ATOM 632 C C . ALA A 1 84 ? -14.194 5.413 -0.319 1.00 51.59 84 ALA A C 1
ATOM 634 O O . ALA A 1 84 ? -13.342 4.543 -0.196 1.00 51.59 84 ALA A O 1
ATOM 635 N N . GLY A 1 85 ? -15.281 5.416 0.457 1.00 51.78 85 GLY A N 1
ATOM 636 C CA . GLY A 1 85 ? -15.603 4.340 1.399 1.00 51.78 85 GLY A CA 1
ATOM 637 C C . GLY A 1 85 ? -16.072 4.859 2.755 1.00 51.78 85 GLY A C 1
ATOM 638 O O . GLY A 1 85 ? -15.418 5.676 3.398 1.00 51.78 85 GLY A O 1
ATOM 639 N N . GLN A 1 86 ? -17.225 4.370 3.214 1.00 51.59 86 GLN A N 1
ATOM 640 C CA . GLN A 1 86 ? -17.747 4.673 4.553 1.00 51.59 86 GLN A CA 1
ATOM 641 C C . GLN A 1 86 ? -17.079 3.823 5.653 1.00 51.59 86 GLN A C 1
ATOM 643 O O . GLN A 1 86 ? -17.326 4.055 6.835 1.00 51.59 86 GLN A O 1
ATOM 648 N N . SER A 1 87 ? -16.236 2.851 5.282 1.00 55.94 87 SER A N 1
ATOM 649 C CA . SER A 1 87 ? -15.616 1.879 6.184 1.00 55.94 87 SER A CA 1
ATOM 650 C C . SER A 1 87 ? -14.125 1.685 5.859 1.00 55.94 87 SER A C 1
ATOM 652 O O . SER A 1 87 ? -13.717 1.711 4.699 1.00 55.94 87 SER A O 1
ATOM 654 N N . LEU A 1 88 ? -13.310 1.443 6.891 1.00 56.66 88 LEU A N 1
ATOM 655 C CA . LEU A 1 88 ? -11.898 1.044 6.766 1.00 56.66 88 LEU A CA 1
ATOM 656 C C . LEU A 1 88 ? -11.704 -0.309 6.060 1.00 56.66 88 LEU A C 1
ATOM 658 O O . LEU A 1 88 ? -10.592 -0.628 5.655 1.00 56.66 88 LEU A O 1
ATOM 662 N N . GLY A 1 89 ? -12.761 -1.112 5.924 1.00 60.59 89 GLY A N 1
ATOM 663 C CA . GLY A 1 89 ? -12.702 -2.408 5.249 1.00 60.59 89 GLY A CA 1
ATOM 664 C C . GLY A 1 89 ? -12.738 -2.319 3.723 1.00 60.59 89 GLY A C 1
ATOM 665 O O . GLY A 1 89 ? -12.352 -3.295 3.081 1.00 60.59 89 GLY A O 1
ATOM 666 N N . ASP A 1 90 ? -13.162 -1.167 3.178 1.00 72.69 90 ASP A N 1
ATOM 667 C CA . ASP A 1 90 ? -13.537 -1.003 1.766 1.00 72.69 90 ASP A CA 1
ATOM 668 C C . ASP A 1 90 ? -12.924 0.245 1.100 1.00 72.69 90 ASP A C 1
ATOM 670 O O . ASP A 1 90 ? -13.321 0.602 -0.011 1.00 72.69 90 ASP A O 1
ATOM 674 N N . TRP A 1 91 ? -11.964 0.928 1.740 1.00 78.75 91 TRP A N 1
ATOM 675 C CA . TRP A 1 91 ? -11.317 2.122 1.154 1.00 78.75 91 TRP A CA 1
ATOM 676 C C . TRP A 1 91 ? -10.617 1.827 -0.179 1.00 78.75 91 TRP A C 1
ATOM 678 O O . TRP A 1 91 ? -10.434 2.709 -1.011 1.00 78.75 91 TRP A O 1
ATOM 688 N N . PHE A 1 92 ? -10.256 0.562 -0.379 1.00 83.81 92 PHE A N 1
ATOM 689 C CA . PHE A 1 92 ? -9.629 0.034 -1.580 1.00 83.81 92 PHE A CA 1
ATOM 690 C C . PHE A 1 92 ? -10.603 -0.736 -2.486 1.00 83.81 92 PHE A C 1
ATOM 692 O O . PHE A 1 92 ? -10.182 -1.466 -3.374 1.00 83.81 92 PHE A O 1
ATOM 699 N N . SER A 1 93 ? -11.916 -0.584 -2.281 1.00 79.88 93 SER A N 1
ATOM 700 C CA . SER A 1 93 ? -12.953 -1.236 -3.100 1.00 79.88 93 SER A CA 1
ATOM 701 C C . SER A 1 93 ? -12.900 -0.863 -4.585 1.00 79.88 93 SER A C 1
ATOM 703 O O . SER A 1 93 ? -13.501 -1.548 -5.414 1.00 79.88 93 SER A O 1
ATOM 705 N N . GLN A 1 94 ? -12.199 0.219 -4.925 1.00 84.38 94 GLN A N 1
ATOM 706 C CA . GLN A 1 94 ? -11.958 0.650 -6.292 1.00 84.38 94 GLN A CA 1
ATOM 707 C C . GLN A 1 94 ? -10.466 0.905 -6.520 1.00 84.38 94 GLN A C 1
ATOM 709 O O . GLN A 1 94 ? -9.788 1.391 -5.609 1.00 84.38 94 GLN A O 1
ATOM 714 N N . PRO A 1 95 ? -9.964 0.656 -7.742 1.00 89.38 95 PRO A N 1
ATOM 715 C CA . PRO A 1 95 ? -8.612 1.040 -8.105 1.00 89.38 95 PRO A CA 1
ATOM 716 C C . PRO A 1 95 ? -8.390 2.550 -7.947 1.00 89.38 95 PRO A C 1
ATOM 718 O O . PRO A 1 95 ? -9.231 3.362 -8.339 1.00 89.38 95 PRO A O 1
ATOM 721 N N . MET A 1 96 ? -7.239 2.933 -7.401 1.00 89.25 96 MET A N 1
ATOM 722 C CA . MET A 1 96 ? -6.887 4.321 -7.099 1.00 89.25 96 MET A CA 1
ATOM 723 C C . MET A 1 96 ? -5.747 4.801 -7.984 1.00 89.25 96 MET A C 1
ATOM 725 O O . MET A 1 96 ? -4.705 4.159 -8.077 1.00 89.25 96 MET A O 1
ATOM 729 N N . SER A 1 97 ? -5.915 5.969 -8.599 1.00 90.44 97 SER A N 1
ATOM 730 C CA . SER A 1 97 ? -4.871 6.571 -9.427 1.00 90.44 97 SER A CA 1
ATOM 731 C C . SER A 1 97 ? -3.885 7.377 -8.581 1.00 90.44 97 SER A C 1
ATOM 733 O O . SER A 1 97 ? -4.269 8.315 -7.877 1.00 90.44 97 SER A O 1
ATOM 735 N N . PHE A 1 98 ? -2.601 7.052 -8.703 1.00 92.06 98 PHE A N 1
ATOM 736 C CA . PHE A 1 98 ? -1.479 7.843 -8.212 1.00 92.06 98 PHE A CA 1
ATOM 737 C C . PHE A 1 98 ? -0.897 8.627 -9.390 1.00 92.06 98 PHE A C 1
ATOM 739 O O . PHE A 1 98 ? 0.120 8.262 -9.980 1.00 92.06 98 PHE A O 1
ATOM 746 N N . GLY A 1 99 ? -1.576 9.719 -9.758 1.00 87.25 99 GLY A N 1
ATOM 747 C CA . GLY A 1 99 ? -1.258 10.514 -10.950 1.00 87.25 99 GLY A CA 1
ATOM 748 C C . GLY A 1 99 ? 0.205 10.964 -11.022 1.00 87.25 99 GLY A C 1
ATOM 749 O O . GLY A 1 99 ? 0.837 10.811 -12.063 1.00 87.25 99 GLY A O 1
ATOM 750 N N . GLY A 1 100 ? 0.762 11.447 -9.906 1.00 87.38 100 GLY A N 1
ATOM 751 C CA . GLY A 1 100 ? 2.163 11.881 -9.831 1.00 87.38 100 GLY A CA 1
ATOM 752 C C . GLY A 1 100 ? 3.187 10.745 -9.926 1.00 87.38 100 GLY A C 1
ATOM 753 O O . GLY A 1 100 ? 4.325 10.995 -10.309 1.00 87.38 100 GLY A O 1
ATOM 754 N N . ALA A 1 101 ? 2.778 9.514 -9.612 1.00 90.62 101 ALA A N 1
ATOM 755 C CA . ALA A 1 101 ? 3.637 8.334 -9.605 1.00 90.62 101 ALA A CA 1
ATOM 756 C C . ALA A 1 101 ? 3.506 7.476 -10.877 1.00 90.62 101 ALA A C 1
ATOM 758 O O . ALA A 1 101 ? 4.326 6.592 -11.117 1.00 90.62 101 ALA A O 1
ATOM 759 N N . GLY A 1 102 ? 2.494 7.747 -11.708 1.00 92.81 102 GLY A N 1
ATOM 760 C CA . GLY A 1 102 ? 2.300 7.090 -13.001 1.00 92.81 102 GLY A CA 1
ATOM 761 C C . GLY A 1 102 ? 1.546 5.762 -12.953 1.00 92.81 102 GLY A C 1
ATOM 762 O O . GLY A 1 102 ? 1.462 5.098 -13.981 1.00 92.81 102 GLY A O 1
ATOM 763 N N . PHE A 1 103 ? 0.978 5.365 -11.809 1.00 94.56 103 PHE A N 1
ATOM 764 C CA . PHE A 1 103 ? 0.325 4.061 -11.658 1.00 94.56 103 PHE A CA 1
ATOM 765 C C . PHE A 1 103 ? -1.075 4.128 -11.036 1.00 94.56 103 PHE A C 1
ATOM 767 O O . PHE A 1 103 ? -1.482 5.125 -10.439 1.00 94.56 103 PHE A O 1
ATOM 774 N N . ILE A 1 104 ? -1.815 3.037 -11.197 1.00 94.31 104 ILE A N 1
ATOM 775 C CA . ILE A 1 104 ? -3.067 2.695 -10.537 1.00 94.31 104 ILE A CA 1
ATOM 776 C C . ILE A 1 104 ? -2.759 1.591 -9.529 1.00 94.31 104 ILE A C 1
ATOM 778 O O . ILE A 1 104 ? -2.182 0.567 -9.894 1.00 94.31 104 ILE A O 1
ATOM 782 N N . LEU A 1 105 ? -3.168 1.812 -8.285 1.00 94.56 105 LEU A N 1
ATOM 783 C CA . LEU A 1 105 ? -3.178 0.832 -7.210 1.00 94.56 105 LEU A CA 1
ATOM 784 C C . LEU A 1 105 ? -4.507 0.068 -7.246 1.00 94.56 105 LEU A C 1
ATOM 786 O O . LEU A 1 105 ? -5.561 0.672 -7.055 1.00 94.56 105 LEU A O 1
ATOM 790 N N . ASP A 1 106 ? -4.457 -1.244 -7.445 1.00 94.56 106 ASP A N 1
ATOM 791 C CA . ASP A 1 106 ? -5.587 -2.163 -7.282 1.00 94.56 106 ASP A CA 1
ATOM 792 C C . ASP A 1 106 ? -5.283 -3.111 -6.115 1.00 94.56 106 ASP A C 1
ATOM 794 O O . ASP A 1 106 ? -4.234 -3.754 -6.095 1.00 94.56 106 ASP A O 1
ATOM 798 N N . VAL A 1 107 ? -6.175 -3.169 -5.127 1.00 93.81 107 VAL A N 1
ATOM 799 C CA . VAL A 1 107 ? -6.037 -4.032 -3.947 1.00 93.81 107 VAL A CA 1
ATOM 800 C C . VAL A 1 107 ? -7.262 -4.925 -3.874 1.00 93.81 107 VAL A C 1
ATOM 802 O O . VAL A 1 107 ? -8.398 -4.457 -3.946 1.00 93.81 107 VAL A O 1
ATOM 805 N N . ARG A 1 108 ? -7.049 -6.225 -3.699 1.00 92.44 108 ARG A N 1
ATOM 806 C CA . ARG A 1 108 ? -8.113 -7.228 -3.709 1.00 92.44 108 ARG A CA 1
ATOM 807 C C . ARG A 1 108 ? -8.010 -8.104 -2.486 1.00 92.44 108 ARG A C 1
ATOM 809 O O . ARG A 1 108 ? -6.956 -8.641 -2.191 1.00 92.44 108 ARG A O 1
ATOM 816 N N . ARG A 1 109 ? -9.119 -8.277 -1.779 1.00 91.06 109 ARG A N 1
ATOM 817 C CA . ARG A 1 109 ? -9.175 -9.167 -0.618 1.00 91.06 109 ARG A CA 1
ATOM 818 C C . ARG A 1 109 ? -9.056 -10.626 -1.058 1.00 91.06 109 ARG A C 1
ATOM 820 O O . ARG A 1 109 ? -9.764 -11.045 -1.976 1.00 91.06 109 ARG A O 1
ATOM 827 N N . VAL A 1 110 ? -8.211 -11.396 -0.377 1.00 91.81 110 VAL A N 1
ATOM 828 C CA . VAL A 1 110 ? -8.074 -12.838 -0.615 1.00 91.81 110 VAL A CA 1
ATOM 829 C C . VAL A 1 110 ? -9.345 -13.547 -0.140 1.00 91.81 110 VAL A C 1
ATOM 831 O O . VAL A 1 110 ? -9.827 -13.327 0.975 1.00 91.81 110 VAL A O 1
ATOM 834 N N . ILE A 1 111 ? -9.923 -14.397 -0.993 1.00 88.06 111 ILE A N 1
ATOM 835 C CA . ILE A 1 111 ? -11.161 -15.121 -0.676 1.00 88.06 111 ILE A CA 1
ATOM 836 C C . ILE A 1 111 ? -10.915 -16.056 0.511 1.00 88.06 111 ILE A C 1
ATOM 838 O O . ILE A 1 111 ? -10.039 -16.914 0.466 1.00 88.06 111 ILE A O 1
ATOM 842 N N . GLY A 1 112 ? -11.735 -15.917 1.554 1.00 87.81 112 GLY A N 1
ATOM 843 C CA . GLY A 1 112 ? -11.616 -16.709 2.779 1.00 87.81 112 GLY A CA 1
ATOM 844 C C . GLY A 1 112 ? -10.698 -16.101 3.843 1.00 87.81 112 GLY A C 1
ATOM 845 O O . GLY A 1 112 ? -10.547 -16.714 4.896 1.00 87.81 112 GLY A O 1
ATOM 846 N N . SER A 1 113 ? -10.141 -14.905 3.609 1.00 87.69 113 SER A N 1
ATOM 847 C CA . SER A 1 113 ? -9.331 -14.169 4.583 1.00 87.69 113 SER A CA 1
ATOM 848 C C . SER A 1 113 ? -9.979 -12.846 5.011 1.00 87.69 113 SER A C 1
ATOM 850 O O . SER A 1 113 ? -10.576 -12.119 4.211 1.00 87.69 113 SER A O 1
ATOM 852 N N . GLU A 1 114 ? -9.855 -12.516 6.299 1.00 84.56 114 GLU A N 1
ATOM 853 C CA . GLU A 1 114 ? -10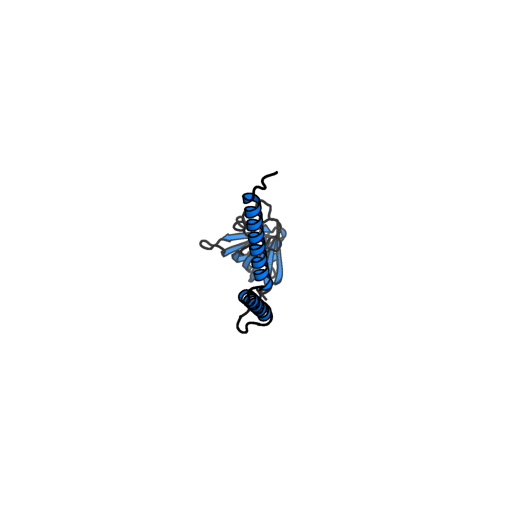.386 -11.275 6.880 1.00 84.56 114 GLU A CA 1
ATOM 854 C C . GLU A 1 114 ? -9.442 -10.078 6.734 1.00 84.56 114 GLU A C 1
ATOM 856 O O . GLU A 1 114 ? -9.873 -8.934 6.896 1.00 84.56 114 GLU A O 1
ATOM 861 N N . ASN A 1 115 ? -8.166 -10.297 6.430 1.00 89.25 115 ASN A N 1
ATOM 862 C CA . ASN A 1 115 ? -7.169 -9.229 6.397 1.00 89.25 115 ASN A CA 1
ATOM 863 C C . ASN A 1 115 ? -6.125 -9.374 5.289 1.00 89.25 115 ASN A C 1
ATOM 865 O O . ASN A 1 115 ? -5.431 -8.398 5.027 1.00 89.25 115 ASN A O 1
ATOM 869 N N . GLU A 1 116 ? -6.012 -10.519 4.622 1.00 93.44 116 GLU A N 1
ATOM 870 C CA . GLU A 1 116 ? -5.061 -10.681 3.520 1.00 93.44 116 GLU A CA 1
ATOM 871 C C . GLU A 1 116 ? -5.590 -10.066 2.224 1.00 93.44 116 GLU A C 1
ATOM 873 O O . GLU A 1 116 ? -6.784 -10.140 1.898 1.00 93.44 116 GLU A O 1
ATOM 878 N N . VAL A 1 117 ? -4.675 -9.457 1.477 1.00 93.81 117 VAL A N 1
ATOM 879 C CA . VAL A 1 117 ? -4.956 -8.791 0.209 1.00 93.81 117 VAL A CA 1
ATOM 880 C C . VAL A 1 117 ? -3.853 -9.058 -0.812 1.00 93.81 117 VAL A C 1
ATOM 882 O O . VAL A 1 117 ? -2.680 -9.140 -0.454 1.00 93.81 117 VAL A O 1
ATOM 885 N N . ASP A 1 118 ? -4.234 -9.116 -2.081 1.00 96.31 118 ASP A N 1
ATOM 886 C CA . ASP A 1 118 ? -3.341 -9.032 -3.232 1.00 96.31 118 ASP A CA 1
ATOM 887 C C . ASP A 1 118 ? -3.314 -7.599 -3.758 1.00 96.31 118 ASP A C 1
ATOM 889 O O . ASP A 1 118 ? -4.317 -6.882 -3.702 1.00 96.31 118 ASP A O 1
ATOM 893 N N . ILE A 1 119 ? -2.160 -7.169 -4.252 1.00 96.88 119 ILE A N 1
ATOM 894 C CA . ILE A 1 119 ? -1.899 -5.789 -4.650 1.00 96.88 119 ILE A CA 1
ATOM 895 C C . ILE A 1 119 ? -1.258 -5.775 -6.023 1.00 96.88 119 ILE A C 1
ATOM 897 O O . ILE A 1 119 ? -0.310 -6.515 -6.277 1.00 96.88 119 ILE A O 1
ATOM 901 N N . TYR A 1 120 ? -1.738 -4.870 -6.868 1.00 97.38 120 TYR A N 1
ATOM 902 C CA . TYR A 1 120 ? -1.232 -4.652 -8.211 1.00 97.38 120 TYR A CA 1
ATOM 903 C C . TYR A 1 120 ? -1.013 -3.161 -8.450 1.00 97.38 120 TYR A C 1
ATOM 905 O O . TYR A 1 120 ? -1.907 -2.344 -8.220 1.00 97.38 120 TYR A O 1
ATOM 913 N N . LEU A 1 121 ? 0.168 -2.811 -8.953 1.00 96.31 121 LEU A N 1
ATOM 914 C CA . LEU A 1 121 ? 0.450 -1.509 -9.541 1.00 96.31 121 LEU A CA 1
ATOM 915 C C . LEU A 1 121 ? 0.525 -1.681 -11.056 1.00 96.31 121 LEU A C 1
ATOM 917 O O . LEU A 1 121 ? 1.315 -2.476 -11.567 1.00 96.31 121 LEU A O 1
ATOM 921 N N . SER A 1 122 ? -0.297 -0.921 -11.770 1.00 95.38 122 SER A N 1
ATOM 922 C CA . SER A 1 122 ? -0.344 -0.908 -13.236 1.00 95.38 122 SER A CA 1
ATOM 923 C C . SER A 1 122 ? -0.251 0.525 -13.754 1.00 95.38 122 SER A C 1
ATOM 925 O O . SER A 1 122 ? -0.657 1.438 -13.043 1.00 95.38 122 SER A O 1
ATOM 927 N N . PRO A 1 123 ? 0.276 0.780 -14.959 1.00 94.50 123 PRO A N 1
ATOM 928 C CA . PRO A 1 123 ? 0.423 2.142 -15.464 1.00 94.50 123 PRO A CA 1
ATOM 929 C C . PRO A 1 123 ? -0.944 2.826 -15.616 1.00 94.50 123 PRO A C 1
ATOM 931 O O . PRO A 1 123 ? -1.914 2.215 -16.065 1.00 94.50 123 PRO A O 1
ATOM 934 N N . ASN A 1 124 ? -1.036 4.104 -15.238 1.00 89.00 124 ASN A N 1
ATOM 935 C CA . ASN A 1 124 ? -2.306 4.846 -15.234 1.00 89.00 124 ASN A CA 1
ATOM 936 C C . ASN A 1 124 ? -2.756 5.347 -16.616 1.00 89.00 124 ASN A C 1
ATOM 938 O O . ASN A 1 124 ? -3.873 5.842 -16.774 1.00 89.00 124 ASN A O 1
ATOM 942 N N . ASN A 1 125 ? -1.892 5.225 -17.615 1.00 80.44 125 ASN A N 1
ATOM 943 C CA . ASN A 1 125 ? -2.143 5.569 -19.001 1.00 80.44 125 ASN A CA 1
ATOM 944 C C . ASN A 1 125 ? -1.294 4.651 -19.904 1.00 80.44 125 ASN A C 1
ATOM 946 O O . ASN A 1 125 ? -0.610 3.736 -19.447 1.00 80.44 125 ASN A O 1
ATOM 950 N N . SER A 1 126 ? -1.341 4.884 -21.212 1.00 70.81 126 SER A N 1
ATOM 951 C CA . SER A 1 126 ? -0.513 4.159 -22.181 1.00 70.81 126 SER A CA 1
ATOM 952 C C . SER A 1 126 ? 0.985 4.506 -22.114 1.00 70.81 126 SER A C 1
ATOM 954 O O . SER A 1 126 ? 1.778 3.832 -22.767 1.00 70.81 126 SER A O 1
ATOM 956 N N . ASP A 1 127 ? 1.376 5.539 -21.360 1.00 71.88 127 ASP A N 1
ATOM 957 C CA . ASP A 1 127 ? 2.756 6.002 -21.192 1.00 71.88 127 ASP A CA 1
ATOM 958 C C . ASP A 1 127 ? 3.350 5.525 -19.854 1.00 71.88 127 ASP A C 1
ATOM 960 O O . ASP A 1 127 ? 3.154 6.104 -18.785 1.00 71.88 127 ASP A O 1
ATOM 964 N N . LYS A 1 128 ? 4.133 4.449 -19.927 1.00 84.50 128 LYS A N 1
ATOM 965 C CA . LYS A 1 128 ? 4.753 3.818 -18.757 1.00 84.50 128 LYS A CA 1
ATOM 966 C C . LYS A 1 128 ? 5.890 4.634 -18.141 1.00 84.50 128 LYS A C 1
ATOM 968 O O . LYS A 1 128 ? 6.275 4.353 -17.009 1.00 84.50 128 LYS A O 1
ATOM 973 N N . GLY A 1 129 ? 6.407 5.659 -18.825 1.00 90.94 129 GLY A N 1
ATOM 974 C CA . GLY A 1 129 ? 7.667 6.304 -18.448 1.00 90.94 129 GLY A CA 1
ATOM 975 C C . GLY A 1 129 ? 7.673 6.921 -17.045 1.00 90.94 129 GLY A C 1
ATOM 976 O O . GLY A 1 129 ? 8.709 6.941 -16.380 1.00 90.94 129 GLY A O 1
ATOM 977 N N . ILE A 1 130 ? 6.521 7.397 -16.556 1.00 92.75 130 ILE A N 1
ATOM 978 C CA . ILE A 1 130 ? 6.413 7.943 -15.193 1.00 92.75 130 ILE A CA 1
ATOM 979 C C . ILE A 1 130 ? 6.521 6.822 -14.153 1.00 92.75 130 ILE A C 1
ATOM 981 O O . ILE A 1 130 ? 7.289 6.956 -13.203 1.00 92.75 130 ILE A O 1
ATOM 985 N N . MET A 1 131 ? 5.802 5.714 -14.347 1.00 94.69 131 MET A N 1
ATOM 986 C CA . MET A 1 131 ? 5.852 4.561 -13.445 1.00 94.69 131 MET A CA 1
ATOM 987 C C . MET A 1 131 ? 7.248 3.933 -13.424 1.00 94.69 131 MET A C 1
ATOM 989 O O . MET A 1 131 ? 7.800 3.711 -12.349 1.00 94.69 131 MET A O 1
ATOM 993 N N . GLU A 1 132 ? 7.855 3.744 -14.597 1.00 95.19 132 GLU A N 1
ATOM 994 C CA . GLU A 1 132 ? 9.213 3.207 -14.733 1.00 95.19 132 GLU A CA 1
ATOM 995 C C . GLU A 1 132 ? 10.227 4.067 -13.973 1.00 95.19 132 GLU A C 1
ATOM 997 O O . GLU A 1 132 ? 11.081 3.552 -13.251 1.00 95.19 132 GLU A O 1
ATOM 1002 N N . LYS A 1 133 ? 10.103 5.396 -14.066 1.00 94.50 133 LYS A N 1
ATOM 1003 C CA . LYS A 1 133 ? 10.946 6.325 -13.310 1.00 94.50 133 LYS A CA 1
ATOM 1004 C C . LYS A 1 133 ? 10.732 6.184 -11.804 1.00 94.50 133 LYS A C 1
ATOM 1006 O O . LYS A 1 133 ? 11.722 6.102 -11.075 1.00 94.50 133 LYS A O 1
ATOM 1011 N N . THR A 1 134 ? 9.480 6.140 -11.350 1.00 94.38 134 THR A N 1
ATOM 1012 C CA . THR A 1 134 ? 9.120 5.962 -9.934 1.00 94.38 134 THR A CA 1
ATOM 1013 C C . THR A 1 134 ? 9.704 4.672 -9.357 1.00 94.38 134 THR A C 1
ATOM 1015 O O . THR A 1 134 ? 10.240 4.676 -8.254 1.00 94.38 134 THR A O 1
ATOM 1018 N N . LEU A 1 135 ? 9.647 3.573 -10.111 1.00 95.00 135 LEU A N 1
ATOM 1019 C CA . LEU A 1 135 ? 10.042 2.243 -9.641 1.00 95.00 135 LEU A CA 1
ATOM 1020 C C . LEU A 1 135 ? 11.501 1.871 -9.960 1.00 95.00 135 LEU A C 1
ATOM 1022 O O . LEU A 1 135 ? 11.977 0.818 -9.537 1.00 95.00 135 LEU A O 1
ATOM 1026 N N . SER A 1 136 ? 12.232 2.737 -10.665 1.00 95.06 136 SER A N 1
ATOM 1027 C CA . SER A 1 136 ? 13.568 2.462 -11.219 1.00 95.06 136 SER A CA 1
ATOM 1028 C C . SER A 1 136 ? 14.598 1.920 -10.222 1.00 95.06 136 SER A C 1
ATOM 1030 O O . SER A 1 136 ? 15.385 1.039 -10.565 1.00 95.06 136 SER A O 1
ATOM 1032 N N . ALA A 1 137 ? 14.585 2.380 -8.969 1.00 95.00 137 ALA A N 1
ATOM 1033 C CA . ALA A 1 137 ? 15.522 1.914 -7.940 1.00 95.00 137 ALA A CA 1
ATOM 1034 C C . ALA A 1 137 ? 15.299 0.442 -7.520 1.00 95.00 137 ALA A C 1
ATOM 1036 O O . ALA A 1 137 ? 16.197 -0.207 -6.955 1.00 95.00 137 ALA A O 1
ATOM 1037 N N . TYR A 1 138 ? 14.117 -0.097 -7.820 1.00 96.12 138 TYR A N 1
ATOM 1038 C CA . TYR A 1 138 ? 13.620 -1.369 -7.309 1.00 96.12 138 TYR A CA 1
ATOM 1039 C C . TYR A 1 138 ? 13.305 -2.396 -8.400 1.00 96.12 138 TYR A C 1
ATOM 1041 O O . TYR A 1 138 ? 12.881 -3.492 -8.057 1.00 96.12 138 TYR A O 1
ATOM 1049 N N . MET A 1 139 ? 13.558 -2.093 -9.677 1.00 96.69 139 MET A N 1
ATOM 1050 C CA . MET A 1 139 ? 13.354 -3.027 -10.794 1.00 96.69 139 MET A CA 1
ATOM 1051 C C . MET A 1 139 ? 14.001 -4.394 -10.528 1.00 96.69 139 MET A C 1
ATOM 1053 O O . MET A 1 139 ? 15.170 -4.478 -10.134 1.00 96.69 139 MET A O 1
ATOM 1057 N N . GLY A 1 140 ? 13.225 -5.461 -10.730 1.00 96.94 140 GLY A N 1
ATOM 1058 C CA . GLY A 1 140 ? 13.633 -6.844 -10.486 1.00 96.94 140 GLY A CA 1
ATOM 1059 C C . GLY A 1 140 ? 13.802 -7.214 -9.007 1.00 96.94 140 GLY A C 1
ATOM 1060 O O . GLY A 1 140 ? 14.438 -8.227 -8.707 1.00 96.94 140 GLY A O 1
ATOM 1061 N N . LYS A 1 141 ? 13.287 -6.409 -8.068 1.00 96.81 141 LYS A N 1
ATOM 1062 C CA . LYS A 1 141 ? 13.415 -6.638 -6.620 1.00 96.81 141 LYS A CA 1
ATOM 1063 C C . LYS A 1 141 ? 12.057 -6.699 -5.938 1.00 96.81 141 LYS A C 1
ATOM 1065 O O . LYS A 1 141 ? 11.085 -6.090 -6.374 1.00 96.81 141 LYS A O 1
ATOM 1070 N N . SER A 1 142 ? 12.046 -7.381 -4.799 1.00 97.06 142 SER A N 1
ATOM 1071 C CA . SER A 1 142 ? 10.952 -7.334 -3.836 1.00 97.06 142 SER A CA 1
ATOM 1072 C C . SER A 1 142 ? 11.209 -6.251 -2.789 1.00 97.06 142 SER A C 1
ATOM 1074 O O . SER A 1 142 ? 12.308 -6.172 -2.234 1.00 97.06 142 SER A O 1
ATOM 1076 N N . VAL A 1 143 ? 10.201 -5.430 -2.512 1.00 96.06 143 VAL A N 1
ATOM 1077 C CA . VAL A 1 143 ? 10.247 -4.317 -1.556 1.00 96.06 143 VAL A CA 1
ATOM 1078 C C . VAL A 1 143 ? 9.096 -4.405 -0.569 1.00 96.06 143 VAL A C 1
ATOM 1080 O O . VAL A 1 143 ? 7.974 -4.751 -0.932 1.00 96.06 143 VAL A O 1
ATOM 1083 N N . GLU A 1 144 ? 9.371 -4.084 0.692 1.00 96.56 144 GLU A N 1
ATOM 1084 C CA . GLU A 1 144 ? 8.312 -3.901 1.679 1.00 96.56 144 GLU A CA 1
ATOM 1085 C C . GLU A 1 144 ? 7.742 -2.490 1.552 1.00 96.56 144 GLU A C 1
ATOM 1087 O O . GLU A 1 144 ? 8.487 -1.506 1.535 1.00 96.56 144 GLU A O 1
ATOM 1092 N N . VAL A 1 145 ? 6.418 -2.396 1.486 1.00 96.19 145 VAL A N 1
ATOM 1093 C CA . VAL A 1 145 ? 5.698 -1.129 1.410 1.00 96.19 145 VAL A CA 1
ATOM 1094 C C . VAL A 1 145 ? 4.650 -1.027 2.505 1.00 96.19 145 VAL A C 1
ATOM 1096 O O . VAL A 1 145 ? 4.067 -2.023 2.943 1.00 96.19 145 VAL A O 1
ATOM 1099 N N . VAL A 1 146 ? 4.386 0.204 2.921 1.00 95.44 146 VAL A N 1
ATOM 1100 C CA . VAL A 1 146 ? 3.280 0.548 3.809 1.00 95.44 146 VAL A CA 1
ATOM 1101 C C . VAL A 1 146 ? 2.390 1.545 3.093 1.00 95.44 146 VAL A C 1
ATOM 1103 O O . VAL A 1 146 ? 2.868 2.563 2.594 1.00 95.44 146 VAL A O 1
ATOM 1106 N N . ILE A 1 147 ? 1.092 1.256 3.065 1.00 93.19 147 ILE A N 1
ATOM 1107 C CA . ILE A 1 147 ? 0.083 2.192 2.580 1.00 93.19 147 ILE A CA 1
ATOM 1108 C C . ILE A 1 147 ? -0.561 2.863 3.786 1.00 93.19 147 ILE A C 1
ATOM 1110 O O . ILE A 1 147 ? -1.100 2.183 4.665 1.00 93.19 147 ILE A O 1
ATOM 1114 N N . SER A 1 148 ? -0.502 4.191 3.830 1.00 91.50 148 SER A N 1
ATOM 1115 C CA . SER A 1 148 ? -0.937 4.983 4.983 1.00 91.50 148 SER A CA 1
ATOM 1116 C C . SER A 1 148 ? -1.954 6.041 4.589 1.00 91.50 148 SER A C 1
ATOM 1118 O O . SER A 1 148 ? -1.821 6.665 3.543 1.00 91.50 148 SER A O 1
ATOM 1120 N N . ASN A 1 149 ? -2.932 6.303 5.456 1.00 88.50 149 ASN A N 1
ATOM 1121 C CA . ASN A 1 149 ? -3.847 7.435 5.322 1.00 88.50 149 ASN A CA 1
ATOM 1122 C C . ASN A 1 149 ? -3.527 8.498 6.376 1.00 88.50 149 ASN A C 1
ATOM 1124 O O . ASN A 1 149 ? -3.643 8.249 7.575 1.00 88.50 149 ASN A O 1
ATOM 1128 N N . ASN A 1 150 ? -3.136 9.694 5.936 1.00 86.81 150 ASN A N 1
ATOM 1129 C CA . ASN A 1 150 ? -2.655 10.785 6.791 1.00 86.81 150 ASN A CA 1
ATOM 1130 C C . ASN A 1 150 ? -1.575 10.322 7.795 1.00 86.81 150 ASN A C 1
ATOM 1132 O O . ASN A 1 150 ? -1.569 10.744 8.951 1.00 86.81 150 ASN A O 1
ATOM 1136 N N . GLY A 1 151 ? -0.691 9.418 7.358 1.00 85.62 151 GLY A N 1
ATOM 1137 C CA . GLY A 1 151 ? 0.379 8.840 8.176 1.00 85.62 151 GLY A CA 1
ATOM 1138 C C . GLY A 1 151 ? -0.033 7.681 9.093 1.00 85.62 151 GLY A C 1
ATOM 1139 O O . GLY A 1 151 ? 0.833 7.113 9.750 1.00 85.62 151 GLY A O 1
ATOM 1140 N N . GLU A 1 152 ? -1.314 7.298 9.146 1.00 87.38 152 GLU A N 1
ATOM 1141 C CA . GLU A 1 152 ? -1.757 6.086 9.850 1.00 87.38 152 GLU A CA 1
ATOM 1142 C C . GLU A 1 152 ? -1.690 4.873 8.903 1.00 87.38 152 GLU A C 1
ATOM 1144 O O . GLU A 1 152 ? -2.376 4.887 7.875 1.00 87.38 152 GLU A O 1
ATOM 1149 N N . PRO A 1 153 ? -0.906 3.823 9.221 1.00 89.56 153 PRO A N 1
ATOM 1150 C CA . PRO A 1 153 ? -0.817 2.623 8.393 1.00 89.56 153 PRO A CA 1
ATOM 1151 C C . PRO A 1 153 ? -2.167 1.918 8.258 1.00 89.56 153 PRO A C 1
ATOM 1153 O O . PRO A 1 153 ? -2.830 1.631 9.256 1.00 89.56 153 PRO A O 1
ATOM 1156 N N . LEU A 1 154 ? -2.549 1.608 7.022 1.00 89.50 154 LEU A N 1
ATOM 1157 C CA . LEU A 1 154 ? -3.747 0.836 6.691 1.00 89.50 154 LEU A CA 1
ATOM 1158 C C . LEU A 1 154 ? -3.408 -0.568 6.192 1.00 89.50 154 LEU A C 1
ATOM 1160 O O . LEU A 1 154 ? -4.204 -1.489 6.360 1.00 89.50 154 LEU A O 1
ATOM 1164 N N . LEU A 1 155 ? -2.249 -0.727 5.555 1.00 91.75 155 LEU A N 1
ATOM 1165 C CA . LEU A 1 155 ? -1.849 -1.959 4.891 1.00 91.75 155 LEU A CA 1
ATOM 1166 C C . LEU A 1 155 ? -0.319 -2.063 4.867 1.00 91.75 155 LEU A C 1
ATOM 1168 O O . LEU A 1 155 ? 0.368 -1.086 4.570 1.00 91.75 155 LEU A O 1
ATOM 1172 N N . GLU A 1 156 ? 0.199 -3.252 5.160 1.00 95.19 156 GLU A N 1
ATOM 1173 C CA . GLU A 1 156 ? 1.614 -3.613 5.016 1.00 95.19 156 GLU A CA 1
ATOM 1174 C C . GLU A 1 156 ? 1.733 -4.711 3.952 1.00 95.19 156 GLU A C 1
ATOM 1176 O O . GLU A 1 156 ? 0.989 -5.691 4.002 1.00 95.19 156 GLU A O 1
ATOM 1181 N N . ALA A 1 157 ? 2.638 -4.569 2.985 1.00 96.31 157 ALA A N 1
ATOM 1182 C CA . ALA A 1 157 ? 2.769 -5.521 1.883 1.00 96.31 157 ALA A CA 1
ATOM 1183 C C . ALA A 1 157 ? 4.206 -5.720 1.417 1.00 96.31 157 ALA A C 1
ATOM 1185 O O . ALA A 1 157 ? 5.086 -4.899 1.670 1.00 96.31 157 ALA A O 1
ATOM 1186 N N . ASN A 1 158 ? 4.419 -6.815 0.693 1.00 97.62 158 ASN A N 1
ATOM 1187 C CA . ASN A 1 158 ? 5.628 -7.053 -0.075 1.00 97.62 158 ASN A CA 1
ATOM 1188 C C . ASN A 1 158 ? 5.273 -7.028 -1.563 1.00 97.62 158 ASN A C 1
ATOM 1190 O O . ASN A 1 158 ? 4.408 -7.791 -1.987 1.00 97.62 158 ASN A O 1
ATOM 1194 N N . LEU A 1 159 ? 5.914 -6.150 -2.331 1.00 97.81 159 LEU A N 1
ATOM 1195 C CA . LEU A 1 159 ? 5.704 -6.016 -3.769 1.00 97.81 159 LEU A CA 1
ATOM 1196 C C . LEU A 1 159 ? 6.963 -6.428 -4.518 1.00 97.81 159 LEU A C 1
ATOM 1198 O O . LEU A 1 159 ? 8.044 -5.922 -4.233 1.00 97.81 159 LEU A O 1
ATOM 1202 N N . TYR A 1 160 ? 6.822 -7.296 -5.508 1.00 98.25 160 TYR A N 1
ATOM 1203 C CA . TYR A 1 160 ? 7.828 -7.499 -6.538 1.00 98.25 160 TYR A CA 1
ATOM 1204 C C . TYR A 1 160 ? 7.630 -6.472 -7.652 1.00 98.25 160 TYR A C 1
ATOM 1206 O O . TYR A 1 160 ? 6.526 -6.323 -8.173 1.00 98.25 160 TYR A O 1
ATOM 1214 N N . ILE A 1 161 ? 8.701 -5.767 -8.010 1.00 98.00 161 ILE A N 1
ATOM 1215 C CA . ILE A 1 161 ? 8.740 -4.852 -9.150 1.00 98.00 161 ILE A CA 1
ATOM 1216 C C . ILE A 1 161 ? 9.335 -5.604 -10.339 1.00 98.00 161 ILE A C 1
ATOM 1218 O O . ILE A 1 161 ? 10.425 -6.173 -10.222 1.00 98.00 161 ILE A O 1
ATOM 1222 N N . ASP A 1 162 ? 8.655 -5.582 -11.484 1.00 96.75 162 ASP A N 1
ATOM 1223 C CA . ASP A 1 162 ? 9.159 -6.243 -12.685 1.00 96.75 162 ASP A CA 1
ATOM 1224 C C . ASP A 1 162 ? 10.478 -5.623 -13.184 1.00 96.75 162 ASP A C 1
ATOM 1226 O O . ASP A 1 162 ? 10.894 -4.526 -12.798 1.00 96.75 162 ASP A O 1
ATOM 1230 N N . GLU A 1 163 ? 11.187 -6.352 -14.044 1.00 96.62 163 GLU A N 1
ATOM 1231 C CA . GLU A 1 163 ? 12.493 -5.920 -14.561 1.00 96.62 163 GLU A CA 1
ATOM 1232 C C . GLU A 1 163 ? 12.410 -4.639 -15.405 1.00 96.62 163 GLU A C 1
ATOM 1234 O O . GLU A 1 163 ? 13.411 -3.944 -15.573 1.00 96.62 163 GLU A O 1
ATOM 1239 N N . ALA A 1 164 ? 11.222 -4.327 -15.929 1.00 94.12 164 ALA A N 1
ATOM 1240 C CA . ALA A 1 164 ? 10.970 -3.144 -16.739 1.00 94.12 164 ALA A CA 1
ATOM 1241 C C . ALA A 1 164 ? 10.502 -1.931 -15.918 1.00 94.12 164 ALA A C 1
ATOM 1243 O O . ALA A 1 164 ? 10.433 -0.841 -16.474 1.00 94.12 164 ALA A O 1
ATOM 1244 N N . GLY A 1 165 ? 10.152 -2.092 -14.637 1.00 92.62 165 GLY A N 1
ATOM 1245 C CA . GLY A 1 165 ? 9.475 -1.068 -13.831 1.00 92.62 165 GLY A CA 1
ATOM 1246 C C . GLY A 1 165 ? 8.080 -0.695 -14.348 1.00 92.62 165 GLY A C 1
ATOM 1247 O O . GLY A 1 165 ? 7.560 0.365 -14.005 1.00 92.62 165 GLY A O 1
ATOM 1248 N N . GLY A 1 166 ? 7.490 -1.534 -15.200 1.00 93.62 166 GLY A N 1
ATOM 1249 C CA . GLY A 1 166 ? 6.196 -1.325 -15.840 1.00 93.62 166 GLY A CA 1
ATOM 1250 C C . GLY A 1 166 ? 5.034 -1.999 -15.112 1.00 93.62 166 GLY A C 1
ATOM 1251 O O . GLY A 1 166 ? 3.883 -1.785 -15.501 1.00 93.62 166 GLY A O 1
ATOM 1252 N N . ALA A 1 167 ? 5.319 -2.811 -14.094 1.00 95.50 167 ALA A N 1
ATOM 1253 C CA . ALA A 1 167 ? 4.336 -3.455 -13.234 1.00 95.50 167 ALA A CA 1
ATOM 1254 C C . ALA A 1 167 ? 4.926 -3.750 -11.848 1.00 95.50 167 ALA A C 1
ATOM 1256 O O . ALA A 1 167 ? 6.134 -3.944 -11.689 1.00 95.50 167 ALA A O 1
ATOM 1257 N N . ALA A 1 168 ? 4.055 -3.828 -10.845 1.00 97.50 168 ALA A N 1
ATOM 1258 C CA . ALA A 1 168 ? 4.402 -4.411 -9.557 1.00 97.50 168 ALA A CA 1
ATOM 1259 C C . ALA A 1 168 ? 3.240 -5.226 -9.003 1.00 97.50 168 ALA A C 1
ATOM 1261 O O . ALA A 1 168 ? 2.084 -4.833 -9.155 1.00 97.50 168 ALA A O 1
ATOM 1262 N N . GLU A 1 169 ? 3.541 -6.330 -8.333 1.00 97.94 169 GLU A N 1
ATOM 1263 C CA . GLU A 1 169 ? 2.525 -7.181 -7.722 1.00 97.94 169 GLU A CA 1
ATOM 1264 C C . GLU A 1 169 ? 3.018 -7.838 -6.439 1.00 97.94 169 GLU A C 1
ATOM 1266 O O . GLU A 1 169 ? 4.218 -8.007 -6.220 1.00 97.94 169 GLU A O 1
ATOM 1271 N N . GLY A 1 170 ? 2.085 -8.219 -5.580 1.00 97.44 170 GLY A N 1
ATOM 1272 C CA . GLY A 1 170 ? 2.394 -8.984 -4.386 1.00 97.44 170 GLY A CA 1
ATOM 1273 C C . GLY A 1 170 ? 1.207 -9.089 -3.451 1.00 97.44 170 GLY A C 1
ATOM 1274 O O . GLY A 1 170 ? 0.066 -8.863 -3.851 1.00 97.44 170 GLY A O 1
ATOM 1275 N N . SER A 1 171 ? 1.488 -9.410 -2.195 1.00 96.94 171 SER A N 1
ATOM 1276 C CA . SER A 1 171 ? 0.454 -9.627 -1.188 1.00 96.94 171 SER A CA 1
ATOM 1277 C C . SER A 1 171 ? 0.801 -8.907 0.110 1.00 96.94 171 SER A C 1
ATOM 1279 O O . SER A 1 171 ? 1.962 -8.598 0.408 1.00 96.94 171 SER A O 1
ATOM 1281 N N . GLY A 1 172 ? -0.230 -8.625 0.892 1.00 95.06 172 GLY A N 1
ATOM 1282 C CA . GLY A 1 172 ? -0.116 -7.891 2.137 1.00 95.06 172 GLY A CA 1
ATOM 1283 C C . GLY A 1 172 ? -1.235 -8.196 3.112 1.00 95.06 172 GLY A C 1
ATOM 1284 O O . GLY A 1 172 ? -2.102 -9.038 2.878 1.00 95.06 172 GLY A O 1
ATOM 1285 N N . VAL A 1 173 ? -1.199 -7.474 4.223 1.00 93.56 173 VAL A N 1
ATOM 1286 C CA . VAL A 1 173 ? -2.170 -7.569 5.303 1.00 93.56 173 VAL A CA 1
ATOM 1287 C C . VAL A 1 173 ? -2.710 -6.189 5.642 1.00 93.56 173 VAL A C 1
ATOM 1289 O O . VAL A 1 173 ? -1.965 -5.215 5.772 1.00 93.56 173 VAL A O 1
ATOM 1292 N N . LEU A 1 174 ? -4.025 -6.110 5.806 1.00 90.38 174 LEU A N 1
ATOM 1293 C CA . LEU A 1 174 ? -4.694 -4.951 6.372 1.00 90.38 174 LEU A CA 1
ATOM 1294 C C . LEU A 1 174 ? -4.327 -4.840 7.850 1.00 90.38 174 LEU A C 1
ATOM 1296 O O . LEU A 1 174 ? -4.434 -5.803 8.614 1.00 90.38 174 LEU A O 1
ATOM 1300 N N . VAL A 1 175 ? -3.915 -3.645 8.251 1.00 87.94 175 VAL A N 1
ATOM 1301 C CA . VAL A 1 175 ? -3.652 -3.314 9.647 1.00 87.94 175 VAL A CA 1
ATOM 1302 C C . VAL A 1 175 ? -4.980 -2.923 10.285 1.00 87.94 175 VAL A C 1
ATOM 1304 O O . VAL A 1 175 ? -5.730 -2.125 9.721 1.00 87.94 175 VAL A O 1
ATOM 1307 N N . GLU A 1 176 ? -5.294 -3.480 11.459 1.00 71.44 176 GLU A N 1
ATOM 1308 C CA . GLU A 1 176 ? -6.481 -3.076 12.216 1.00 71.44 176 GLU A CA 1
ATOM 1309 C C . GLU A 1 176 ? -6.389 -1.593 12.598 1.00 71.44 176 GLU A C 1
ATOM 1311 O O . GLU A 1 176 ? -5.784 -1.204 13.596 1.00 71.44 176 GLU A O 1
ATOM 1316 N N . ALA A 1 177 ? -7.011 -0.750 11.785 1.00 61.62 177 ALA A N 1
ATOM 1317 C CA . ALA A 1 177 ? -7.254 0.641 12.101 1.00 61.62 177 ALA A CA 1
ATOM 1318 C C . ALA A 1 177 ? -8.546 0.769 12.923 1.00 61.62 177 ALA A C 1
ATOM 1320 O O . ALA A 1 177 ? -9.467 -0.048 12.818 1.00 61.62 177 ALA A O 1
ATOM 1321 N N . ASN A 1 178 ? -8.640 1.820 13.740 1.00 57.84 178 ASN A N 1
ATOM 1322 C CA . ASN A 1 178 ? -9.840 2.122 14.521 1.00 57.84 178 ASN A CA 1
ATOM 1323 C C . ASN A 1 178 ? -11.069 2.243 13.604 1.00 57.84 178 ASN A C 1
ATOM 1325 O O . ASN A 1 178 ? -11.247 3.271 12.951 1.00 57.84 178 ASN A O 1
ATOM 1329 N N . LYS A 1 179 ? -11.932 1.213 13.606 1.00 57.31 179 LYS A N 1
ATOM 1330 C CA . LYS A 1 179 ? -13.088 1.002 12.702 1.00 57.31 179 LYS A CA 1
ATOM 1331 C C . LYS A 1 179 ? -14.059 2.192 12.574 1.00 57.31 179 LYS A C 1
ATOM 1333 O O . LYS A 1 179 ? -14.881 2.210 11.667 1.00 57.31 179 LYS A O 1
ATOM 1338 N N . SER A 1 180 ? -13.977 3.175 13.467 1.00 53.97 180 SER A N 1
ATOM 1339 C CA . SER A 1 180 ? -14.831 4.364 13.538 1.00 53.97 180 SER A CA 1
ATOM 1340 C C . SER A 1 180 ? -14.309 5.595 12.778 1.00 53.97 180 SER A C 1
ATOM 1342 O O . SER A 1 180 ? -15.026 6.594 12.697 1.00 53.97 180 SER A O 1
ATOM 1344 N N . LYS A 1 181 ? -13.089 5.572 12.224 1.00 62.53 181 LYS A N 1
ATOM 1345 C CA . LYS A 1 181 ? -12.504 6.728 11.525 1.00 62.53 181 LYS A CA 1
ATOM 1346 C C . LYS A 1 181 ? -12.723 6.607 10.015 1.00 62.53 181 LYS A C 1
ATOM 1348 O O . LYS A 1 181 ? -12.265 5.657 9.391 1.00 62.53 181 LYS A O 1
ATOM 1353 N N . ALA A 1 182 ? -13.416 7.580 9.424 1.00 64.94 182 ALA A N 1
ATOM 1354 C CA . ALA A 1 182 ? -13.567 7.654 7.971 1.00 64.94 182 ALA A CA 1
ATOM 1355 C C . ALA A 1 182 ? -12.191 7.795 7.295 1.00 64.94 182 ALA A C 1
ATOM 1357 O O . ALA A 1 182 ? -11.390 8.647 7.696 1.00 64.94 182 ALA A O 1
ATOM 1358 N N . VAL A 1 183 ? -11.936 6.994 6.258 1.00 70.06 183 VAL A N 1
ATOM 1359 C CA . VAL A 1 183 ? -10.729 7.110 5.430 1.00 70.06 183 VAL A CA 1
ATOM 1360 C C . VAL A 1 183 ? -10.952 8.235 4.426 1.00 70.06 183 VAL A C 1
ATOM 1362 O O . VAL A 1 183 ? -11.712 8.101 3.474 1.00 70.06 183 VAL A O 1
ATOM 1365 N N . LYS A 1 184 ? -10.337 9.383 4.690 1.00 75.38 184 LYS A N 1
ATOM 1366 C CA . LYS A 1 184 ? -10.362 10.569 3.830 1.00 75.38 184 LYS A CA 1
ATOM 1367 C C . LYS A 1 184 ? -9.032 11.300 3.934 1.00 75.38 184 LYS A C 1
ATOM 1369 O O . LYS A 1 184 ? -8.404 11.260 4.997 1.00 75.38 184 LYS A O 1
ATOM 1374 N N . GLY A 1 185 ? -8.671 12.042 2.894 1.00 82.75 185 GLY A N 1
ATOM 1375 C CA . GLY A 1 185 ? -7.434 12.819 2.864 1.00 82.75 185 GLY A CA 1
ATOM 1376 C C . GLY A 1 185 ? -6.335 12.108 2.086 1.00 82.75 185 GLY A C 1
ATOM 1377 O O . GLY A 1 185 ? -6.609 11.487 1.067 1.00 82.75 185 GLY A O 1
ATOM 1378 N N . ASN A 1 186 ? -5.088 12.249 2.518 1.00 88.44 186 ASN A N 1
ATOM 1379 C CA . ASN A 1 186 ? -3.941 11.814 1.729 1.00 88.44 186 ASN A CA 1
ATOM 1380 C C . ASN A 1 186 ? -3.621 10.336 1.984 1.00 88.44 186 ASN A C 1
ATOM 1382 O O . ASN A 1 186 ? -3.380 9.947 3.128 1.00 88.44 186 ASN A O 1
ATOM 1386 N N . LEU A 1 187 ? -3.577 9.549 0.913 1.00 90.94 187 LEU A N 1
ATOM 1387 C CA . LEU A 1 187 ? -3.067 8.189 0.910 1.00 90.94 187 LEU A CA 1
ATOM 1388 C C . LEU A 1 187 ? -1.647 8.172 0.323 1.00 90.94 187 LEU A C 1
ATOM 1390 O O . LEU A 1 187 ? -1.448 8.646 -0.797 1.00 90.94 187 LEU A O 1
ATOM 1394 N N . SER A 1 188 ? -0.684 7.594 1.039 1.00 93.38 188 SER A N 1
ATOM 1395 C CA . SER A 1 188 ? 0.703 7.416 0.587 1.00 93.38 188 SER A CA 1
ATOM 1396 C C . SER A 1 188 ? 1.079 5.943 0.460 1.00 93.38 188 SER A C 1
ATOM 1398 O O . SER A 1 188 ? 0.520 5.101 1.164 1.00 93.38 188 SER A O 1
ATOM 1400 N N . ILE A 1 189 ? 2.030 5.640 -0.430 1.00 95.56 189 ILE A N 1
ATOM 1401 C CA . ILE A 1 189 ? 2.706 4.337 -0.512 1.00 95.56 189 ILE A CA 1
ATOM 1402 C C . ILE A 1 189 ? 4.196 4.567 -0.287 1.00 95.56 189 ILE A C 1
ATOM 1404 O O . ILE A 1 189 ? 4.863 5.206 -1.105 1.00 95.56 189 ILE A O 1
ATOM 1408 N N . ASP A 1 190 ? 4.712 4.024 0.808 1.00 96.00 190 ASP A N 1
ATOM 1409 C CA . ASP A 1 190 ? 6.069 4.280 1.275 1.00 96.00 190 ASP A CA 1
ATOM 1410 C C . ASP A 1 190 ? 6.868 2.979 1.363 1.00 96.00 190 ASP A C 1
ATOM 1412 O O . ASP A 1 190 ? 6.377 1.977 1.884 1.00 96.00 190 ASP A O 1
ATOM 1416 N N . VAL A 1 191 ? 8.106 2.991 0.865 1.00 95.06 191 VAL A N 1
ATOM 1417 C CA . VAL A 1 191 ? 9.041 1.866 0.983 1.00 95.06 191 VAL A CA 1
ATOM 1418 C C . VAL A 1 191 ? 9.653 1.898 2.371 1.00 95.06 191 VAL A C 1
ATOM 1420 O O . VAL A 1 191 ? 10.152 2.934 2.831 1.00 95.06 191 VAL A O 1
ATOM 1423 N N . VAL A 1 192 ? 9.651 0.749 3.039 1.00 93.19 192 VAL A N 1
ATOM 1424 C CA . VAL A 1 192 ? 10.126 0.634 4.414 1.00 93.19 192 VAL A CA 1
ATOM 1425 C C . VAL A 1 192 ? 11.193 -0.437 4.572 1.00 93.19 192 VAL A C 1
ATOM 1427 O O . VAL A 1 192 ? 11.270 -1.399 3.814 1.00 93.19 192 VAL A O 1
ATOM 1430 N N . ILE A 1 193 ? 12.016 -0.271 5.606 1.00 84.56 193 ILE A N 1
ATOM 1431 C CA . ILE A 1 193 ? 12.923 -1.311 6.091 1.00 84.56 193 ILE A CA 1
ATOM 1432 C C . ILE A 1 193 ? 12.590 -1.573 7.560 1.00 84.56 193 ILE A C 1
ATOM 1434 O O . ILE A 1 193 ? 12.523 -0.638 8.368 1.00 84.56 193 ILE A O 1
ATOM 1438 N N . LYS A 1 194 ? 12.383 -2.846 7.909 1.00 71.62 194 LYS A N 1
ATOM 1439 C CA . LYS A 1 194 ? 12.257 -3.297 9.300 1.00 71.62 194 LYS A CA 1
ATOM 1440 C C . LYS A 1 194 ? 13.647 -3.347 9.937 1.00 71.62 194 LYS A C 1
ATOM 1442 O O . LYS A 1 194 ? 14.528 -4.047 9.441 1.00 71.62 194 LYS A O 1
ATOM 1447 N N . GLY A 1 195 ? 13.838 -2.544 10.985 1.00 53.16 195 GLY A N 1
ATOM 1448 C CA . GLY A 1 195 ? 15.061 -2.511 11.798 1.00 53.16 195 GLY A CA 1
ATOM 1449 C C . GLY A 1 195 ? 15.148 -3.620 12.837 1.00 53.16 195 GLY A C 1
ATOM 1450 O O . GLY A 1 195 ? 14.094 -4.186 13.201 1.00 53.16 195 GLY A O 1
#

Organism: NCBI:txid698738

Secondary structure (DSSP, 8-state):
-----HHHHHHHHHHHHHHHHHHHHHHHHHHT-S-HHHHHHHHHHHHHHHHTTT---TT--PPPP---EEEEEEEEEEEE-TTS-SSTTSTTSS-EEETTTTEEEEEEEPTT-SSEEEEEEEESSS-THHHHHHHGGGTT-EEEEEEEETTEEEEEEEEEEPTTSS-EEEEEEE----TTS---EEEEEEEEEE-

Sequence (195 aa):
MTKKDITKEILAIHAEETLSKIMADVRSEMDNGMPEGLSSELDMLLKRAKGASEQTPSNIVAFKPRSQTKIVDSFGSTELLAAAGQSLGDWFSQPMSFGGAGFILDVRRVIGSENEVDIYLSPNNSDKGIMEKTLSAYMGKSVEVVISNNGEPLLEANLYIDEAGGAAEGSGVLVEANKSKAVKGNLSIDVVIKG